Protein AF-A0A8T4KQ08-F1 (afdb_monomer_lite)

Structure (mmCIF, N/CA/C/O backbone):
data_AF-A0A8T4KQ08-F1
#
_entry.id   AF-A0A8T4KQ08-F1
#
loop_
_atom_site.group_PDB
_atom_site.id
_atom_site.type_symbol
_atom_site.label_atom_id
_atom_site.label_alt_id
_atom_site.label_comp_id
_atom_site.label_asym_id
_atom_site.label_entity_id
_atom_site.label_seq_id
_atom_site.pdbx_PDB_ins_code
_atom_site.Cartn_x
_atom_site.Cartn_y
_atom_site.Cartn_z
_atom_site.occupancy
_atom_site.B_iso_or_equiv
_atom_site.auth_seq_id
_atom_site.auth_comp_id
_atom_site.auth_asym_id
_atom_site.auth_atom_id
_atom_site.pdbx_PDB_model_num
ATOM 1 N N . MET A 1 1 ? 35.092 13.343 -4.104 1.00 60.38 1 MET A N 1
ATOM 2 C CA . MET A 1 1 ? 34.785 12.435 -5.237 1.00 60.38 1 MET A CA 1
ATOM 3 C C . MET A 1 1 ? 33.335 12.500 -5.730 1.00 60.38 1 MET A C 1
ATOM 5 O O . MET A 1 1 ? 33.162 12.814 -6.896 1.00 60.38 1 MET A O 1
ATOM 9 N N . LYS A 1 2 ? 32.289 12.295 -4.908 1.00 56.69 2 LYS A N 1
ATOM 10 C CA . LYS A 1 2 ? 30.879 12.295 -5.388 1.00 56.69 2 LYS A CA 1
ATOM 11 C C . LYS A 1 2 ? 30.448 13.566 -6.149 1.00 56.69 2 LYS A C 1
ATOM 13 O O . LYS A 1 2 ? 29.805 13.464 -7.183 1.00 56.69 2 LYS A O 1
ATOM 18 N N . LYS A 1 3 ? 30.861 14.753 -5.685 1.00 67.12 3 LYS A N 1
ATOM 19 C CA . LYS A 1 3 ? 30.545 16.040 -6.340 1.00 67.12 3 LYS A CA 1
ATOM 20 C C . LYS A 1 3 ? 31.225 16.218 -7.708 1.00 67.12 3 LYS A C 1
ATOM 22 O O . LYS A 1 3 ? 30.663 16.860 -8.581 1.00 67.12 3 LYS A O 1
ATOM 27 N N . PHE A 1 4 ? 32.395 15.607 -7.904 1.00 72.31 4 PHE A N 1
ATOM 28 C CA . PHE A 1 4 ? 33.133 15.654 -9.170 1.00 72.31 4 PHE A CA 1
ATOM 29 C C . PHE A 1 4 ? 32.479 14.762 -10.232 1.00 72.31 4 PHE A C 1
ATOM 31 O O . PHE A 1 4 ? 32.280 15.197 -11.356 1.00 72.31 4 PHE A O 1
ATOM 38 N N . LEU A 1 5 ? 32.044 13.556 -9.849 1.00 71.56 5 LEU A N 1
ATOM 39 C CA . LEU A 1 5 ? 31.293 12.649 -10.727 1.00 71.56 5 LEU A CA 1
ATOM 40 C C . LEU A 1 5 ? 29.956 13.254 -11.181 1.00 71.56 5 LEU A C 1
ATOM 42 O O . LEU A 1 5 ? 29.586 13.129 -12.343 1.00 71.56 5 LEU A O 1
ATOM 46 N N . LEU A 1 6 ? 29.266 13.958 -10.280 1.00 79.69 6 LEU A N 1
ATOM 47 C CA . LEU A 1 6 ? 28.004 14.636 -10.582 1.00 79.69 6 LEU A CA 1
ATOM 48 C C . LEU A 1 6 ? 28.222 15.812 -11.549 1.00 79.69 6 LEU A C 1
ATOM 50 O O . LEU A 1 6 ? 27.495 15.950 -12.526 1.00 79.69 6 LEU A O 1
ATOM 54 N N . PHE A 1 7 ? 29.280 16.599 -11.335 1.00 87.19 7 PHE A N 1
ATOM 55 C CA . PHE A 1 7 ? 29.657 17.691 -12.232 1.00 87.19 7 PHE A CA 1
ATOM 56 C C . PHE A 1 7 ? 30.052 17.189 -13.629 1.00 87.19 7 PHE A C 1
ATOM 58 O O . PHE A 1 7 ? 29.537 17.690 -14.623 1.00 87.19 7 PHE A O 1
ATOM 65 N N . VAL A 1 8 ? 30.890 16.150 -13.714 1.00 82.44 8 VAL A N 1
ATOM 66 C CA . VAL A 1 8 ? 31.280 15.536 -14.994 1.00 82.44 8 VAL A CA 1
ATOM 67 C C . VAL A 1 8 ? 30.066 14.951 -15.718 1.00 82.44 8 VAL A C 1
ATOM 69 O O . VAL A 1 8 ? 29.948 15.110 -16.927 1.00 82.44 8 VAL A O 1
ATOM 72 N N . SER A 1 9 ? 29.127 14.337 -14.994 1.00 74.38 9 SER A N 1
ATOM 73 C CA . SER A 1 9 ? 27.911 13.776 -15.589 1.00 74.38 9 SER A CA 1
ATOM 74 C C . SER A 1 9 ? 26.952 14.862 -16.101 1.00 74.38 9 SER A C 1
ATOM 76 O O . SER A 1 9 ? 26.392 14.703 -17.181 1.00 74.38 9 SER A O 1
ATOM 78 N N . ILE A 1 10 ? 26.825 15.996 -15.399 1.00 83.25 10 ILE A N 1
ATOM 79 C CA . ILE A 1 10 ? 26.033 17.150 -15.861 1.00 83.25 10 ILE A CA 1
ATOM 80 C C . ILE A 1 10 ? 26.669 17.795 -17.096 1.00 83.25 10 ILE A C 1
ATOM 82 O O . ILE A 1 10 ? 25.973 18.043 -18.077 1.00 83.25 10 ILE A O 1
ATOM 86 N N . VAL A 1 11 ? 27.983 18.034 -17.076 1.00 79.00 11 VAL A N 1
ATOM 87 C CA . VAL A 1 11 ? 28.700 18.612 -18.224 1.00 79.00 11 VAL A CA 1
ATOM 88 C C . VAL A 1 11 ? 28.619 17.677 -19.430 1.00 79.00 11 VAL A C 1
ATOM 90 O O . VAL A 1 11 ? 28.367 18.138 -20.536 1.00 79.00 11 VAL A O 1
ATOM 93 N N . PHE A 1 12 ? 28.739 16.364 -19.225 1.00 77.44 12 PHE A N 1
ATOM 94 C CA . PHE A 1 12 ? 28.554 15.379 -20.288 1.00 77.44 12 PHE A CA 1
ATOM 95 C C . PHE A 1 12 ? 27.133 15.425 -20.866 1.00 77.44 12 PHE A C 1
ATOM 97 O O . PHE A 1 12 ? 26.984 15.497 -22.078 1.00 77.44 12 PHE A O 1
ATOM 104 N N . LEU A 1 13 ? 26.090 15.472 -20.030 1.00 71.19 13 LEU A N 1
ATOM 105 C CA . LEU A 1 13 ? 24.699 15.558 -20.495 1.00 71.19 13 LEU A CA 1
ATOM 106 C C . LEU A 1 13 ? 24.410 16.845 -21.283 1.00 71.19 13 LEU A C 1
ATOM 108 O O . LEU A 1 13 ? 23.696 16.804 -22.284 1.00 71.19 13 LEU A O 1
ATOM 112 N N . ILE A 1 14 ? 24.978 17.979 -20.863 1.00 71.75 14 ILE A N 1
ATOM 113 C CA . ILE A 1 14 ? 24.801 19.264 -21.554 1.00 71.75 14 ILE A CA 1
ATOM 114 C C . ILE A 1 14 ? 25.550 19.267 -22.893 1.00 71.75 14 ILE A C 1
ATOM 116 O O . ILE A 1 14 ? 24.969 19.651 -23.906 1.00 71.75 14 ILE A O 1
ATOM 120 N N . SER A 1 15 ? 26.795 18.785 -22.925 1.00 60.22 15 SER A N 1
ATOM 121 C CA . SER A 1 15 ? 27.604 18.719 -24.151 1.00 60.22 15 SER A CA 1
ATOM 122 C C . SER A 1 15 ? 27.048 17.723 -25.166 1.00 60.22 15 SER A C 1
ATOM 124 O O . SER A 1 15 ? 27.062 17.981 -26.365 1.00 60.22 15 SER A O 1
ATOM 126 N N . VAL A 1 16 ? 26.515 16.593 -24.699 1.00 59.91 16 VAL A N 1
ATOM 127 C CA . VAL A 1 16 ? 25.848 15.606 -25.553 1.00 59.91 16 VAL A CA 1
ATOM 128 C C . VAL A 1 16 ? 24.606 16.228 -26.205 1.00 59.91 16 VAL A C 1
ATOM 130 O O . VAL A 1 16 ? 24.443 16.134 -27.418 1.00 59.91 16 VAL A O 1
ATOM 133 N N . ASN A 1 17 ? 23.790 16.968 -25.446 1.00 54.00 17 ASN A N 1
ATOM 134 C CA . ASN A 1 17 ? 22.624 17.663 -25.998 1.00 54.00 17 ASN A CA 1
ATOM 135 C C . ASN A 1 17 ? 22.993 18.808 -26.954 1.00 54.00 17 ASN A C 1
ATOM 137 O O . ASN A 1 17 ? 22.303 18.992 -27.954 1.00 54.00 17 ASN A O 1
ATOM 141 N N . SER A 1 18 ? 24.067 19.564 -26.696 1.00 52.12 18 SER A N 1
ATOM 142 C CA . SER A 1 18 ? 24.475 20.656 -27.591 1.00 52.12 18 SER A CA 1
ATOM 143 C C . SER A 1 18 ? 25.054 20.141 -28.909 1.00 52.12 18 SER A C 1
ATOM 145 O O . SER A 1 18 ? 24.788 20.723 -29.954 1.00 52.12 18 SER A O 1
ATOM 147 N N . VAL A 1 19 ? 25.794 19.026 -28.881 1.00 49.59 19 VAL A N 1
ATOM 148 C CA . VAL A 1 19 ? 26.308 18.369 -30.094 1.00 49.59 19 VAL A CA 1
ATOM 149 C C . VAL A 1 19 ? 25.170 17.743 -30.906 1.00 49.59 19 VAL A C 1
ATOM 151 O O . VAL A 1 19 ? 25.169 17.855 -32.131 1.00 49.59 19 VAL A O 1
ATOM 154 N N . PHE A 1 20 ? 24.160 17.160 -30.252 1.00 51.47 20 PHE A N 1
ATOM 155 C CA . PHE A 1 20 ? 22.981 16.630 -30.946 1.00 51.47 20 PHE A CA 1
ATOM 156 C C . PHE A 1 20 ? 22.057 17.716 -31.514 1.00 51.47 20 PHE A C 1
ATOM 158 O O . PHE A 1 20 ? 21.417 17.486 -32.536 1.00 51.47 20 PHE A O 1
ATOM 165 N N . ALA A 1 21 ? 22.005 18.903 -30.905 1.00 53.22 21 ALA A N 1
ATOM 166 C CA . ALA A 1 21 ? 21.153 19.998 -31.371 1.00 53.22 21 ALA A CA 1
ATOM 167 C C . ALA A 1 21 ? 21.696 20.730 -32.611 1.00 53.22 21 ALA A C 1
ATOM 169 O O . ALA A 1 21 ? 20.929 21.402 -33.296 1.00 53.22 21 ALA A O 1
ATOM 170 N N . GLN A 1 22 ? 23.000 20.636 -32.895 1.00 51.72 22 GLN A N 1
ATOM 171 C CA . GLN A 1 22 ? 23.656 21.540 -33.844 1.00 51.72 22 GLN A CA 1
ATOM 172 C C . GLN A 1 22 ? 23.971 20.922 -35.216 1.00 51.72 22 GLN A C 1
ATOM 174 O O . GLN A 1 22 ? 24.345 21.668 -36.114 1.00 51.72 22 GLN A O 1
ATOM 179 N N . ASN A 1 23 ? 23.832 19.601 -35.408 1.00 48.06 23 ASN A N 1
ATOM 180 C CA . ASN A 1 23 ? 24.277 18.963 -36.661 1.00 48.06 23 ASN A CA 1
ATOM 181 C C . ASN A 1 23 ? 23.533 17.690 -37.101 1.00 48.06 23 ASN A C 1
ATOM 183 O O . ASN A 1 23 ? 23.988 17.007 -38.019 1.00 48.06 23 ASN A O 1
ATOM 187 N N . TRP A 1 24 ? 22.413 17.329 -36.475 1.00 51.16 24 TRP A N 1
ATOM 188 C CA . TRP A 1 24 ? 21.681 16.128 -36.875 1.00 51.16 24 TRP A CA 1
ATOM 189 C C . TRP A 1 24 ? 20.515 16.449 -37.794 1.00 51.16 24 TRP A C 1
ATOM 191 O O . TRP A 1 24 ? 19.391 16.699 -37.367 1.00 51.16 24 TRP A O 1
ATOM 201 N N . ASP A 1 25 ? 20.813 16.374 -39.088 1.00 60.91 25 ASP A N 1
ATOM 202 C CA . ASP A 1 25 ? 19.823 15.998 -40.082 1.00 60.91 25 ASP A CA 1
ATOM 203 C C . ASP A 1 25 ? 19.149 14.701 -39.590 1.00 60.91 25 ASP A C 1
ATOM 205 O O . ASP A 1 25 ? 19.796 13.667 -39.395 1.00 60.91 25 ASP A O 1
ATOM 209 N N . ILE A 1 26 ? 17.857 14.783 -39.268 1.00 63.59 26 ILE A N 1
ATOM 210 C CA . ILE A 1 26 ? 17.074 13.692 -38.660 1.00 63.59 26 ILE A CA 1
ATOM 211 C C . ILE A 1 26 ? 17.127 12.435 -39.552 1.00 63.59 26 ILE A C 1
ATOM 213 O O . ILE A 1 26 ? 17.010 11.306 -39.065 1.00 63.59 26 ILE A O 1
ATOM 217 N N . SER A 1 27 ? 17.393 12.618 -40.848 1.00 66.38 27 SER A N 1
ATOM 218 C CA . SER A 1 27 ? 17.641 11.553 -41.817 1.00 66.38 27 SER A CA 1
ATOM 219 C C . SER A 1 27 ? 18.841 10.665 -41.444 1.00 66.38 27 SER A C 1
ATOM 221 O O . SER A 1 27 ? 18.697 9.447 -41.415 1.00 66.38 27 SER A O 1
ATOM 223 N N . THR A 1 28 ? 19.976 11.226 -41.020 1.00 72.94 28 THR A N 1
ATOM 224 C CA . THR A 1 28 ? 21.180 10.451 -40.655 1.00 72.94 28 THR A CA 1
ATOM 225 C C . THR A 1 28 ? 20.976 9.640 -39.374 1.00 72.94 28 THR A C 1
ATOM 227 O O . THR A 1 28 ? 21.451 8.512 -39.249 1.00 72.94 28 THR A O 1
ATOM 230 N N . VAL A 1 29 ? 20.236 10.187 -38.404 1.00 69.38 29 VAL A N 1
ATOM 231 C CA . VAL A 1 29 ? 19.930 9.494 -37.136 1.00 69.38 29 VAL A CA 1
ATOM 232 C C . VAL A 1 29 ? 18.972 8.340 -37.368 1.00 69.38 29 VAL A C 1
ATOM 234 O O . VAL A 1 29 ? 19.162 7.251 -36.824 1.00 69.38 29 VAL A O 1
ATOM 237 N N . THR A 1 30 ? 17.946 8.573 -38.186 1.00 73.19 30 THR A N 1
ATOM 238 C CA . THR A 1 30 ? 17.000 7.521 -38.553 1.00 73.19 30 THR A CA 1
ATOM 239 C C . THR A 1 30 ? 17.686 6.430 -39.370 1.00 73.19 30 THR A C 1
ATOM 241 O O . THR A 1 30 ? 17.450 5.261 -39.085 1.00 73.19 30 THR A O 1
ATOM 244 N N . GLU A 1 31 ? 18.611 6.780 -40.267 1.00 77.69 31 GLU A N 1
ATOM 245 C CA . GLU A 1 31 ? 19.395 5.826 -41.055 1.00 77.69 31 GLU A CA 1
ATOM 246 C C . GLU A 1 31 ? 20.351 4.982 -40.198 1.00 77.69 31 GLU A C 1
ATOM 248 O O . GLU A 1 31 ? 20.409 3.762 -40.350 1.00 77.69 31 GLU A O 1
ATOM 253 N N . VAL A 1 32 ? 21.057 5.581 -39.234 1.00 76.25 32 VAL A N 1
ATOM 254 C CA . VAL A 1 32 ? 21.904 4.826 -38.293 1.00 76.25 32 VAL A CA 1
ATOM 255 C C . VAL A 1 32 ? 21.048 3.923 -37.399 1.00 76.25 32 VAL A C 1
ATOM 257 O O . VAL A 1 32 ? 21.381 2.754 -37.200 1.00 76.25 32 VAL A O 1
ATOM 260 N N . ALA A 1 33 ? 19.915 4.417 -36.895 1.00 74.50 33 ALA A N 1
ATOM 261 C CA . ALA A 1 33 ? 18.999 3.621 -36.080 1.00 74.50 33 ALA A CA 1
ATOM 262 C C . ALA A 1 33 ? 18.422 2.421 -36.852 1.00 74.50 33 ALA A C 1
ATOM 264 O O . ALA A 1 33 ? 18.313 1.321 -36.303 1.00 74.50 33 ALA A O 1
ATOM 265 N N . THR A 1 34 ? 18.099 2.596 -38.133 1.00 77.88 34 THR A N 1
ATOM 266 C CA . THR A 1 34 ? 17.546 1.518 -38.959 1.00 77.88 34 THR A CA 1
ATOM 267 C C . THR A 1 34 ? 18.615 0.554 -39.450 1.00 77.88 34 THR A C 1
ATOM 269 O O . THR A 1 34 ? 18.407 -0.655 -39.384 1.00 77.88 34 THR A O 1
ATOM 272 N N . ASN A 1 35 ? 19.765 1.055 -39.904 1.00 78.75 35 ASN A N 1
ATOM 273 C CA . ASN A 1 35 ? 20.777 0.238 -40.578 1.00 78.75 35 ASN A CA 1
ATOM 274 C C . ASN A 1 35 ? 21.753 -0.421 -39.599 1.00 78.75 35 ASN A C 1
ATOM 276 O O . ASN A 1 35 ? 22.139 -1.567 -39.811 1.00 78.75 35 ASN A O 1
ATOM 280 N N . VAL A 1 36 ? 22.134 0.269 -38.519 1.00 76.88 36 VAL A N 1
ATOM 281 C CA . VAL A 1 36 ? 23.093 -0.258 -37.530 1.00 76.88 36 VAL A CA 1
ATOM 282 C C . VAL A 1 36 ? 22.374 -1.027 -36.428 1.00 76.88 36 VAL A C 1
ATOM 284 O O . VAL A 1 36 ? 22.790 -2.123 -36.063 1.00 76.88 36 VAL A O 1
ATOM 287 N N . PHE A 1 37 ? 21.274 -0.475 -35.911 1.00 72.69 37 PHE A N 1
ATOM 288 C CA . PHE A 1 37 ? 20.534 -1.087 -34.803 1.00 72.69 37 PHE A CA 1
ATOM 289 C C . PHE A 1 37 ? 19.347 -1.943 -35.259 1.00 72.69 37 PHE A C 1
ATOM 291 O O . PHE A 1 37 ? 18.744 -2.637 -34.443 1.00 72.69 37 PHE A O 1
ATOM 298 N N . GLY A 1 38 ? 19.005 -1.932 -36.551 1.00 77.69 38 GLY A N 1
ATOM 299 C CA . GLY A 1 38 ? 17.913 -2.743 -37.089 1.00 77.69 38 GLY A CA 1
ATOM 300 C C . GLY A 1 38 ? 16.521 -2.300 -36.631 1.00 77.69 38 GLY A C 1
ATOM 301 O O . GLY A 1 38 ? 15.582 -3.095 -36.736 1.00 77.69 38 GLY A O 1
ATOM 302 N N . ILE A 1 39 ? 16.382 -1.078 -36.102 1.00 79.19 39 ILE A N 1
ATOM 303 C CA . ILE A 1 39 ? 15.129 -0.562 -35.543 1.00 79.19 39 ILE A CA 1
ATOM 304 C C . ILE A 1 39 ? 14.206 -0.144 -36.699 1.00 79.19 39 ILE A C 1
ATOM 306 O O . ILE A 1 39 ? 14.611 0.670 -37.525 1.00 79.19 39 ILE A O 1
ATOM 310 N N . PRO A 1 40 ? 12.966 -0.656 -36.787 1.00 81.56 40 PRO A N 1
ATOM 311 C CA . PRO A 1 40 ? 12.015 -0.231 -37.812 1.00 81.56 40 PRO A CA 1
ATOM 312 C C . PRO A 1 40 ? 11.729 1.276 -37.730 1.00 81.56 40 PRO A C 1
ATOM 314 O O . PRO A 1 40 ? 11.527 1.804 -36.635 1.00 81.56 40 PRO A O 1
ATOM 317 N N . GLN A 1 41 ? 11.630 1.969 -38.873 1.00 81.94 41 GLN A N 1
ATOM 318 C CA . GLN A 1 41 ? 11.321 3.413 -38.900 1.00 81.94 41 GLN A CA 1
ATOM 319 C C . GLN A 1 41 ? 10.018 3.750 -38.163 1.00 81.94 41 GLN A C 1
ATOM 321 O O . GLN A 1 41 ? 9.917 4.768 -37.482 1.00 81.94 41 GLN A O 1
ATOM 326 N N . GLU A 1 42 ? 9.038 2.852 -38.229 1.00 82.81 42 GLU A N 1
ATOM 327 C CA . GLU A 1 42 ? 7.759 2.969 -37.529 1.00 82.81 42 GLU A CA 1
ATOM 328 C C . GLU A 1 42 ? 7.877 3.021 -35.998 1.00 82.81 42 GLU A C 1
ATOM 330 O O . GLU A 1 42 ? 6.904 3.403 -35.346 1.00 82.81 42 GLU A O 1
ATOM 335 N N . TRP A 1 43 ? 9.018 2.634 -35.412 1.00 80.81 43 TRP A N 1
ATOM 336 C CA . TRP A 1 43 ? 9.276 2.679 -33.967 1.00 80.81 43 TRP A CA 1
ATOM 337 C C . TRP A 1 43 ? 10.029 3.940 -33.535 1.00 80.81 43 TRP A C 1
ATOM 339 O O . TRP A 1 43 ? 10.144 4.185 -32.338 1.00 80.81 43 TRP A O 1
ATOM 349 N N . LEU A 1 44 ? 10.500 4.760 -34.479 1.00 81.12 44 LEU A N 1
ATOM 350 C CA . LEU A 1 44 ? 11.263 5.980 -34.190 1.00 81.12 44 LEU A CA 1
ATOM 351 C C . LEU A 1 44 ? 10.389 7.143 -33.694 1.00 81.12 44 LEU A C 1
ATOM 353 O O . LEU A 1 44 ? 10.907 8.186 -33.303 1.00 81.12 44 LEU A O 1
ATOM 357 N N . THR A 1 45 ? 9.064 6.978 -33.649 1.00 85.75 45 THR A N 1
ATOM 358 C CA . THR A 1 45 ? 8.186 7.910 -32.931 1.00 85.75 45 THR A CA 1
ATOM 359 C C . THR A 1 45 ? 8.552 7.917 -31.446 1.00 85.75 45 THR A C 1
ATOM 361 O O . THR A 1 45 ? 8.640 6.849 -30.844 1.00 85.75 45 THR A O 1
ATOM 364 N N . ALA A 1 46 ? 8.688 9.097 -30.830 1.00 78.88 46 ALA A N 1
ATOM 365 C CA . ALA A 1 46 ? 9.136 9.247 -29.437 1.00 78.88 46 ALA A CA 1
ATOM 366 C C . ALA A 1 46 ? 8.426 8.299 -28.450 1.00 78.88 46 ALA A C 1
ATOM 368 O O . ALA A 1 46 ? 9.072 7.652 -27.630 1.00 78.88 46 ALA A O 1
ATOM 369 N N . GLN A 1 47 ? 7.104 8.148 -28.579 1.00 79.50 47 GLN A N 1
ATOM 370 C CA . GLN A 1 47 ? 6.325 7.2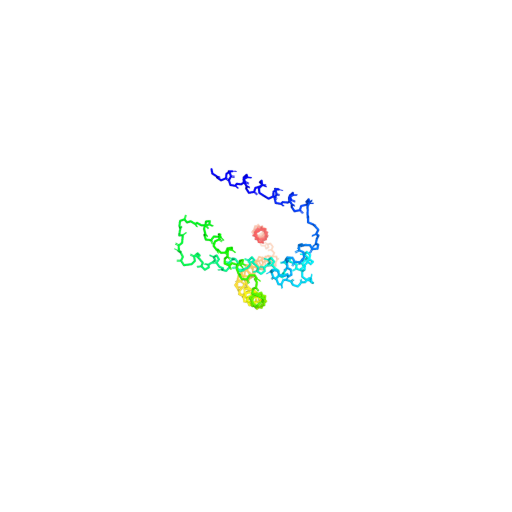29 -27.751 1.00 79.50 47 GLN A CA 1
ATOM 371 C C . GLN A 1 47 ? 6.744 5.766 -27.960 1.00 79.50 47 GLN A C 1
ATOM 373 O O . GLN A 1 47 ? 7.052 5.063 -27.001 1.00 79.50 47 GLN A O 1
ATOM 378 N N . LYS A 1 48 ? 6.799 5.301 -29.210 1.00 80.19 48 LYS A N 1
ATOM 379 C CA . LYS A 1 48 ? 7.156 3.913 -29.533 1.00 80.19 48 LYS A CA 1
ATOM 380 C C . LYS A 1 48 ? 8.608 3.599 -29.194 1.00 80.19 48 LYS A C 1
ATOM 382 O O . LYS A 1 48 ? 8.880 2.494 -28.747 1.00 80.19 48 LYS A O 1
ATOM 387 N N . LEU A 1 49 ? 9.515 4.560 -29.326 1.00 80.75 49 LEU A N 1
ATOM 388 C CA . LEU A 1 49 ? 10.918 4.393 -28.958 1.00 80.75 49 LEU A CA 1
ATOM 389 C C . LEU A 1 49 ? 11.063 4.119 -27.456 1.00 80.75 49 LEU A C 1
ATOM 391 O O . LEU A 1 49 ? 11.801 3.218 -27.054 1.00 80.75 49 LEU A O 1
ATOM 395 N N . ILE A 1 50 ? 10.302 4.833 -26.620 1.0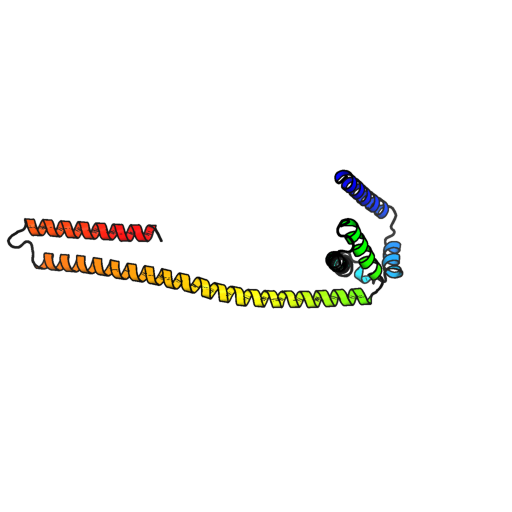0 80.56 50 ILE A N 1
ATOM 396 C CA . ILE A 1 50 ? 10.284 4.586 -25.175 1.00 80.56 50 ILE A CA 1
ATOM 397 C C . ILE A 1 50 ? 9.783 3.165 -24.882 1.00 80.56 50 ILE A C 1
ATOM 399 O O . ILE A 1 50 ? 10.464 2.410 -24.188 1.00 80.56 50 ILE A O 1
ATOM 403 N N . PHE A 1 51 ? 8.631 2.777 -25.436 1.00 79.75 51 PHE A N 1
ATOM 404 C CA . PHE A 1 51 ? 8.002 1.491 -25.115 1.00 79.75 51 PHE A CA 1
ATOM 405 C C . PHE A 1 51 ? 8.688 0.272 -25.747 1.00 79.75 51 PHE A C 1
ATOM 407 O O . PHE A 1 51 ? 8.759 -0.772 -25.104 1.00 79.75 51 PHE A O 1
ATOM 414 N N . ASN A 1 52 ? 9.218 0.393 -26.966 1.00 79.19 52 ASN A N 1
ATOM 415 C CA . ASN A 1 52 ? 9.774 -0.732 -27.726 1.00 79.19 52 ASN A CA 1
ATOM 416 C C . ASN A 1 52 ? 11.296 -0.863 -27.601 1.00 79.19 52 ASN A C 1
ATOM 418 O O . ASN A 1 52 ? 11.827 -1.928 -27.901 1.00 79.19 52 ASN A O 1
ATOM 422 N N . VAL A 1 53 ? 12.006 0.194 -27.184 1.00 80.12 53 VAL A N 1
ATOM 423 C CA . VAL A 1 53 ? 13.477 0.187 -27.109 1.00 80.12 53 VAL A CA 1
ATOM 424 C C . VAL A 1 53 ? 13.959 0.484 -25.694 1.00 80.12 53 VAL A C 1
ATOM 426 O O . VAL A 1 53 ? 14.641 -0.349 -25.101 1.00 80.12 53 VAL A O 1
ATOM 429 N N . ILE A 1 54 ? 13.574 1.624 -25.111 1.00 86.25 54 ILE A N 1
ATOM 430 C CA . ILE A 1 54 ? 14.108 2.050 -23.805 1.00 86.25 54 ILE A CA 1
ATOM 431 C C . ILE A 1 54 ? 13.635 1.130 -22.676 1.00 86.25 54 ILE A C 1
ATOM 433 O O . ILE A 1 54 ? 14.453 0.689 -21.870 1.00 86.25 54 ILE A O 1
ATOM 437 N N . ILE A 1 55 ? 12.337 0.820 -22.604 1.00 85.38 55 ILE A N 1
ATOM 438 C CA . ILE A 1 55 ? 11.795 -0.037 -21.539 1.00 85.38 55 ILE A CA 1
ATOM 439 C C . ILE A 1 55 ? 12.394 -1.455 -21.598 1.00 85.38 55 ILE A C 1
ATOM 441 O O . ILE A 1 55 ? 12.916 -1.900 -20.571 1.00 85.38 55 ILE A O 1
ATOM 445 N N . PRO A 1 56 ? 12.409 -2.158 -22.751 1.00 82.06 56 PRO A N 1
ATOM 446 C CA . PRO A 1 56 ? 13.048 -3.469 -22.853 1.00 82.06 56 PRO A CA 1
ATOM 447 C C . PRO A 1 56 ? 14.543 -3.427 -22.528 1.00 82.06 56 PRO A C 1
ATOM 449 O O . PRO A 1 56 ? 15.039 -4.310 -21.830 1.00 82.06 56 PRO A O 1
ATOM 452 N N . PHE A 1 57 ? 15.252 -2.380 -22.963 1.00 87.25 57 PHE A N 1
ATOM 453 C CA . PHE A 1 57 ? 16.667 -2.189 -22.651 1.00 87.25 57 PHE A CA 1
ATOM 454 C C . PHE A 1 57 ? 16.918 -2.048 -21.143 1.00 87.25 57 PHE A C 1
ATOM 456 O O . PHE A 1 57 ? 17.790 -2.719 -20.591 1.00 87.25 57 PHE A O 1
ATOM 463 N N . LEU A 1 58 ? 16.133 -1.215 -20.452 1.00 91.00 58 LEU A N 1
ATOM 464 C CA . LEU A 1 58 ? 16.247 -1.036 -19.002 1.00 91.00 58 LEU A CA 1
ATOM 465 C C . LEU A 1 58 ? 15.893 -2.313 -18.238 1.00 91.00 58 LEU A C 1
ATOM 467 O O . LEU A 1 58 ? 16.575 -2.648 -17.270 1.00 91.00 58 LEU A O 1
ATOM 471 N N . ALA A 1 59 ? 14.863 -3.038 -18.678 1.00 85.94 59 ALA A N 1
ATOM 472 C CA . ALA A 1 59 ? 14.492 -4.320 -18.090 1.00 85.94 59 ALA A CA 1
ATOM 473 C C . ALA A 1 59 ? 15.636 -5.337 -18.209 1.00 85.94 59 ALA A C 1
ATOM 475 O O . ALA A 1 59 ? 15.996 -5.988 -17.229 1.00 85.94 59 ALA A O 1
ATOM 476 N N . LEU A 1 60 ? 16.267 -5.419 -19.379 1.00 86.12 60 LEU A N 1
ATOM 477 C CA . LEU A 1 60 ? 17.413 -6.289 -19.621 1.00 86.12 60 LEU A CA 1
ATOM 478 C C . LEU A 1 60 ? 18.610 -5.901 -18.755 1.00 86.12 60 LEU A C 1
ATOM 480 O O . LEU A 1 60 ? 19.175 -6.742 -18.059 1.00 86.12 60 LEU A O 1
ATOM 484 N N . MET A 1 61 ? 18.959 -4.615 -18.741 1.00 92.25 61 MET A N 1
ATOM 485 C CA . MET A 1 61 ? 20.022 -4.098 -17.888 1.00 92.25 61 MET A CA 1
ATOM 486 C C . MET A 1 61 ? 19.765 -4.456 -16.419 1.00 92.25 61 MET A C 1
ATOM 488 O O . MET A 1 61 ? 20.688 -4.879 -15.726 1.00 92.25 61 MET A O 1
ATOM 492 N N . ALA A 1 62 ? 18.519 -4.351 -15.944 1.00 91.75 62 ALA A N 1
ATOM 493 C CA . ALA A 1 62 ? 18.144 -4.736 -14.588 1.00 91.75 62 ALA A CA 1
ATOM 494 C C . ALA A 1 62 ? 18.307 -6.246 -14.334 1.00 91.75 62 ALA A C 1
ATOM 496 O O . ALA A 1 62 ? 18.824 -6.626 -13.283 1.00 91.75 62 ALA A O 1
ATOM 497 N N . VAL A 1 63 ? 17.933 -7.102 -15.293 1.00 87.88 63 VAL A N 1
ATOM 498 C CA . VAL A 1 63 ? 18.128 -8.561 -15.209 1.00 87.88 63 VAL A CA 1
ATOM 499 C C . VAL A 1 63 ? 19.617 -8.917 -15.174 1.00 87.88 63 VAL A C 1
ATOM 501 O O . VAL A 1 63 ? 20.050 -9.628 -14.266 1.00 87.88 63 VAL A O 1
ATOM 504 N N . CYS A 1 64 ? 20.423 -8.380 -16.095 1.00 91.19 64 CYS A N 1
ATOM 505 C CA . CYS A 1 64 ? 21.875 -8.573 -16.104 1.00 91.19 64 CYS A CA 1
ATOM 506 C C . CYS A 1 64 ? 22.513 -8.084 -14.802 1.00 91.19 64 CYS A C 1
ATOM 508 O O . CYS A 1 64 ? 23.349 -8.777 -14.225 1.00 91.19 64 CYS A O 1
ATOM 510 N N . LEU A 1 65 ? 22.087 -6.923 -14.299 1.00 93.62 65 LEU A N 1
ATOM 511 C CA . LEU A 1 65 ? 22.571 -6.379 -13.036 1.00 93.62 65 LEU A CA 1
ATOM 512 C C . LEU A 1 65 ? 22.203 -7.282 -11.852 1.00 93.62 65 LEU A C 1
ATOM 514 O O . LEU A 1 65 ? 23.040 -7.520 -10.984 1.00 93.62 65 LEU A O 1
ATOM 518 N N . GLY A 1 66 ? 20.975 -7.803 -11.812 1.00 91.44 66 GLY A N 1
ATOM 519 C CA . GLY A 1 66 ? 20.538 -8.760 -10.795 1.00 91.44 66 GLY A CA 1
ATOM 520 C C . GLY A 1 66 ? 21.375 -10.040 -10.814 1.00 91.44 66 GLY A C 1
ATOM 521 O O . GLY A 1 66 ? 21.834 -10.493 -9.767 1.00 91.44 66 GLY A O 1
ATOM 522 N N . MET A 1 67 ? 21.650 -10.572 -12.006 1.00 91.19 67 MET A N 1
ATOM 523 C CA . MET A 1 67 ? 22.487 -11.757 -12.187 1.00 91.19 67 MET A CA 1
ATOM 524 C C . MET A 1 67 ? 23.936 -11.515 -11.741 1.00 91.19 67 MET A C 1
ATOM 526 O O . MET A 1 67 ? 24.483 -12.314 -10.981 1.00 91.19 67 MET A O 1
ATOM 530 N N . LEU A 1 68 ? 24.546 -10.393 -12.142 1.00 92.81 68 LEU A N 1
ATOM 531 C CA . LEU A 1 68 ? 25.905 -10.024 -11.724 1.00 92.81 68 LEU A CA 1
ATOM 532 C C . LEU A 1 68 ? 26.008 -9.854 -10.202 1.00 92.81 68 LEU A C 1
ATOM 534 O O . LEU A 1 68 ? 26.959 -10.353 -9.595 1.00 92.81 68 LEU A O 1
ATOM 538 N N . LYS A 1 69 ? 25.000 -9.231 -9.575 1.00 91.69 69 LYS A N 1
ATOM 539 C CA . LYS A 1 69 ? 24.915 -9.095 -8.113 1.00 91.69 69 LYS A CA 1
ATOM 540 C C . LYS A 1 69 ? 24.815 -10.443 -7.408 1.00 91.69 69 LYS A C 1
ATOM 542 O O . LYS A 1 69 ? 25.448 -10.634 -6.371 1.00 91.69 69 LYS A O 1
ATOM 547 N N . GLN A 1 70 ? 24.044 -11.377 -7.962 1.00 92.31 70 GLN A N 1
ATOM 548 C CA . GLN A 1 70 ? 23.876 -12.707 -7.381 1.00 92.31 70 GLN A CA 1
ATOM 549 C C . GLN A 1 70 ? 25.158 -13.542 -7.482 1.00 92.31 70 GLN A C 1
ATOM 551 O O . GLN A 1 70 ? 25.506 -14.244 -6.534 1.00 92.31 70 GLN A O 1
ATOM 556 N N . LEU A 1 71 ? 25.892 -13.421 -8.592 1.00 91.69 71 LEU A N 1
ATOM 557 C CA . LEU A 1 71 ? 27.178 -14.096 -8.789 1.00 91.69 71 LEU A CA 1
ATOM 558 C C . LEU A 1 71 ? 28.309 -13.497 -7.938 1.00 91.69 71 LEU A C 1
ATOM 560 O O . LEU A 1 71 ? 29.355 -14.127 -7.799 1.00 91.69 71 LEU A O 1
ATOM 564 N N . ARG A 1 72 ? 28.113 -12.300 -7.362 1.00 88.31 72 ARG A N 1
ATOM 565 C CA . ARG A 1 72 ? 29.085 -11.599 -6.501 1.00 88.31 72 ARG A CA 1
ATOM 566 C C . ARG A 1 72 ? 30.499 -11.556 -7.096 1.00 88.31 72 ARG A C 1
ATOM 568 O O . ARG A 1 72 ? 31.481 -11.681 -6.370 1.00 88.31 72 ARG A O 1
ATOM 575 N N . ILE A 1 73 ? 30.609 -11.362 -8.411 1.00 84.94 73 ILE A N 1
ATOM 576 C CA . ILE A 1 73 ? 31.905 -11.339 -9.111 1.00 84.94 73 ILE A CA 1
ATOM 577 C C . ILE A 1 73 ? 32.711 -10.089 -8.711 1.00 84.94 73 ILE A C 1
ATOM 579 O O . ILE A 1 73 ? 33.933 -10.150 -8.596 1.00 84.94 73 ILE A O 1
ATOM 583 N N . PHE A 1 74 ? 32.036 -8.968 -8.420 1.00 88.12 74 PHE A N 1
ATOM 584 C CA . PHE A 1 74 ? 32.676 -7.690 -8.086 1.00 88.12 74 PHE A CA 1
ATOM 585 C C . PHE A 1 74 ? 32.140 -7.066 -6.784 1.00 88.12 74 PHE A C 1
ATOM 587 O O . PHE A 1 74 ? 31.680 -5.923 -6.779 1.00 88.12 74 PHE A O 1
ATOM 594 N N . PRO A 1 75 ? 32.295 -7.733 -5.623 1.00 80.38 75 PRO A N 1
ATOM 595 C CA . PRO A 1 75 ? 31.639 -7.332 -4.374 1.00 80.38 75 PRO A CA 1
ATOM 596 C C . PRO A 1 75 ? 32.056 -5.942 -3.865 1.00 80.38 75 PRO A C 1
ATOM 598 O O . PRO A 1 75 ? 31.351 -5.336 -3.062 1.00 80.38 75 PRO A O 1
ATOM 601 N N . ARG A 1 76 ? 33.208 -5.424 -4.315 1.00 86.00 76 ARG A N 1
ATOM 602 C CA . ARG A 1 76 ? 33.740 -4.107 -3.928 1.00 86.00 76 ARG A CA 1
ATOM 603 C C . ARG A 1 76 ? 33.518 -3.013 -4.980 1.00 86.00 76 ARG A C 1
ATOM 605 O O . ARG A 1 76 ? 33.720 -1.845 -4.664 1.00 86.00 76 ARG A O 1
ATOM 612 N N . ALA A 1 77 ? 33.106 -3.353 -6.204 1.00 89.62 77 ALA A N 1
ATOM 613 C CA . ALA A 1 77 ? 33.066 -2.424 -7.336 1.00 89.62 77 ALA A CA 1
ATOM 614 C C . ALA A 1 77 ? 31.668 -2.349 -7.972 1.00 89.62 77 ALA A C 1
ATOM 616 O O . ALA A 1 77 ? 31.468 -2.707 -9.129 1.00 89.62 77 ALA A O 1
ATOM 617 N N . GLN A 1 78 ? 30.706 -1.809 -7.218 1.00 84.12 78 GLN A N 1
ATOM 618 C CA . GLN A 1 78 ? 29.298 -1.694 -7.634 1.00 84.12 78 GLN A CA 1
ATOM 619 C C . GLN A 1 78 ? 29.102 -0.968 -8.979 1.00 84.12 78 GLN A C 1
ATOM 621 O O . GLN A 1 78 ? 28.198 -1.300 -9.738 1.00 84.12 78 GLN A O 1
ATOM 626 N N . TYR A 1 79 ? 29.955 0.007 -9.308 1.00 90.81 79 TYR A N 1
ATOM 627 C CA . TYR A 1 79 ? 29.870 0.734 -10.581 1.00 90.81 79 TYR A CA 1
ATOM 628 C C . TYR A 1 79 ? 30.281 -0.117 -11.788 1.00 90.81 79 TYR A C 1
ATOM 630 O O . TYR A 1 79 ? 29.752 0.079 -12.879 1.00 90.81 79 TYR A O 1
ATOM 638 N N . VAL A 1 80 ? 31.196 -1.073 -11.594 1.00 91.44 80 VAL A N 1
ATOM 639 C CA . VAL A 1 80 ? 31.644 -1.979 -12.660 1.00 91.44 80 VAL A CA 1
ATOM 640 C C . VAL A 1 80 ? 30.526 -2.953 -13.014 1.00 91.44 80 VAL A C 1
ATOM 642 O O . VAL A 1 80 ? 30.303 -3.205 -14.191 1.00 91.44 80 VAL A O 1
ATOM 645 N N . GLU A 1 81 ? 29.761 -3.424 -12.025 1.00 91.88 81 GLU A N 1
ATOM 646 C CA . GLU A 1 81 ? 28.588 -4.279 -12.261 1.00 91.88 81 GLU A CA 1
ATOM 647 C C . GLU A 1 81 ? 27.533 -3.571 -13.118 1.00 91.88 81 GLU A C 1
ATOM 649 O O . GLU A 1 81 ? 26.998 -4.164 -14.051 1.00 91.88 81 GLU A O 1
ATOM 654 N N . VAL A 1 82 ? 27.265 -2.290 -12.843 1.00 93.00 82 VAL A N 1
ATOM 655 C CA . VAL A 1 82 ? 26.305 -1.487 -13.618 1.00 93.00 82 VAL A CA 1
ATOM 656 C C . VAL A 1 82 ? 26.801 -1.255 -15.042 1.00 93.00 82 VAL A C 1
ATOM 658 O O . VAL A 1 82 ? 26.039 -1.452 -15.986 1.00 93.00 82 VAL A O 1
ATOM 661 N N . LEU A 1 83 ? 28.071 -0.877 -15.214 1.00 93.69 83 LEU A N 1
ATOM 662 C CA . LEU A 1 83 ? 28.653 -0.670 -16.540 1.00 93.69 83 LEU A CA 1
ATOM 663 C C . LEU A 1 83 ? 28.655 -1.967 -17.361 1.00 93.69 83 LEU A C 1
ATOM 665 O O . LEU A 1 83 ? 28.320 -1.952 -18.542 1.00 93.69 83 LEU A O 1
ATOM 669 N N . LEU A 1 84 ? 28.989 -3.095 -16.734 1.00 92.44 84 LEU A N 1
ATOM 670 C CA . LEU A 1 84 ? 29.008 -4.395 -17.396 1.00 92.44 84 LEU A CA 1
ATOM 671 C C . LEU A 1 84 ? 27.594 -4.850 -17.773 1.00 92.44 84 LEU A C 1
ATOM 673 O O . LEU A 1 84 ? 27.387 -5.310 -18.892 1.00 92.44 84 LEU A O 1
ATOM 677 N N . ALA A 1 85 ? 26.612 -4.658 -16.887 1.00 92.88 85 ALA A N 1
ATOM 678 C CA . ALA A 1 85 ? 25.206 -4.915 -17.191 1.00 92.88 85 ALA A CA 1
ATOM 679 C C . ALA A 1 85 ? 24.707 -4.047 -18.354 1.00 92.88 85 ALA A C 1
ATOM 681 O O . ALA A 1 85 ? 23.990 -4.540 -19.220 1.00 92.88 85 ALA A O 1
ATOM 682 N N . PHE A 1 86 ? 25.115 -2.776 -18.403 1.00 93.56 86 PHE A N 1
ATOM 683 C CA . PHE A 1 86 ? 24.798 -1.877 -19.509 1.00 93.56 86 PHE A CA 1
ATOM 684 C C . PHE A 1 86 ? 25.414 -2.362 -20.827 1.00 93.56 86 PHE A C 1
ATOM 686 O O . PHE A 1 86 ? 24.710 -2.434 -21.827 1.00 93.56 86 PHE A O 1
ATOM 693 N N . LEU A 1 87 ? 26.694 -2.747 -20.836 1.00 92.50 87 LEU A N 1
ATOM 694 C CA . LEU A 1 87 ? 27.367 -3.269 -22.032 1.00 92.50 87 LEU A CA 1
ATOM 695 C C . LEU A 1 87 ? 26.745 -4.583 -22.520 1.00 92.50 87 LEU A C 1
ATOM 697 O O . LEU A 1 87 ? 26.559 -4.757 -23.722 1.00 92.50 87 LEU A O 1
ATOM 701 N N . MET A 1 88 ? 26.391 -5.481 -21.598 1.00 89.56 88 MET A N 1
ATOM 702 C CA . MET A 1 88 ? 25.672 -6.717 -21.913 1.00 89.56 88 MET A CA 1
ATOM 703 C C . MET A 1 88 ? 24.280 -6.432 -22.478 1.00 89.56 88 MET A C 1
ATOM 705 O O . MET A 1 88 ? 23.887 -7.045 -23.462 1.00 89.56 88 MET A O 1
ATOM 709 N N . ALA A 1 89 ? 23.540 -5.479 -21.909 1.00 89.12 89 ALA A N 1
ATOM 710 C CA . ALA A 1 89 ? 22.252 -5.078 -22.462 1.00 89.12 89 ALA A CA 1
ATOM 711 C C . ALA A 1 89 ? 22.411 -4.458 -23.856 1.00 89.12 89 ALA A C 1
ATOM 713 O O . ALA A 1 89 ? 21.668 -4.777 -24.780 1.00 89.12 89 ALA A O 1
ATOM 714 N N . PHE A 1 90 ? 23.421 -3.611 -24.037 1.00 87.69 90 PHE A N 1
ATOM 715 C CA . PHE A 1 90 ? 23.662 -2.910 -25.290 1.00 87.69 90 PHE A CA 1
ATOM 716 C C . PHE A 1 90 ? 24.085 -3.854 -26.417 1.00 87.69 90 PHE A C 1
ATOM 718 O O . PHE A 1 90 ? 23.616 -3.705 -27.542 1.00 87.69 90 PHE A O 1
ATOM 725 N N . SER A 1 91 ? 24.896 -4.875 -26.125 1.00 88.75 91 SER A N 1
ATOM 726 C CA . SER A 1 91 ? 25.326 -5.857 -27.129 1.00 88.75 91 SER A CA 1
ATOM 727 C C . SER A 1 91 ? 24.181 -6.717 -27.676 1.00 88.75 91 SER A C 1
ATOM 729 O O . SER A 1 91 ? 24.304 -7.278 -28.763 1.00 88.75 91 SER A O 1
ATOM 731 N N . THR A 1 92 ? 23.054 -6.796 -26.965 1.00 83.50 92 THR A N 1
ATOM 732 C CA . THR A 1 92 ? 21.868 -7.547 -27.406 1.00 83.50 92 THR A CA 1
ATOM 733 C C . THR A 1 92 ? 20.889 -6.736 -28.257 1.00 83.50 92 THR A C 1
ATOM 735 O O . THR A 1 92 ? 20.035 -7.336 -28.904 1.00 83.50 92 THR A O 1
ATOM 738 N N . LEU A 1 93 ? 21.016 -5.402 -28.324 1.00 79.38 93 LEU A N 1
ATOM 739 C CA . LEU A 1 93 ? 20.160 -4.546 -29.162 1.00 79.38 93 LEU A CA 1
ATOM 740 C C . LEU A 1 93 ? 20.073 -4.976 -30.641 1.00 79.38 93 LEU A C 1
ATOM 742 O O . LEU A 1 93 ? 18.958 -5.006 -31.159 1.00 79.38 93 LEU A O 1
ATOM 746 N N . PRO A 1 94 ? 21.173 -5.341 -31.336 1.00 76.94 94 PRO A N 1
ATOM 747 C CA . PRO A 1 94 ? 21.082 -5.767 -32.735 1.00 76.94 94 PRO A CA 1
ATOM 748 C C . PRO A 1 94 ? 20.370 -7.121 -32.921 1.00 76.94 94 PRO A C 1
ATOM 750 O O . PRO A 1 94 ? 19.961 -7.461 -34.033 1.00 76.94 94 PRO A O 1
ATOM 753 N N . LEU A 1 95 ? 20.176 -7.907 -31.854 1.00 80.06 95 LEU A N 1
ATOM 754 C CA . LEU A 1 95 ? 19.436 -9.165 -31.917 1.00 80.06 95 LEU A CA 1
ATOM 755 C C . LEU A 1 95 ? 17.928 -8.906 -31.813 1.00 80.06 95 LEU A C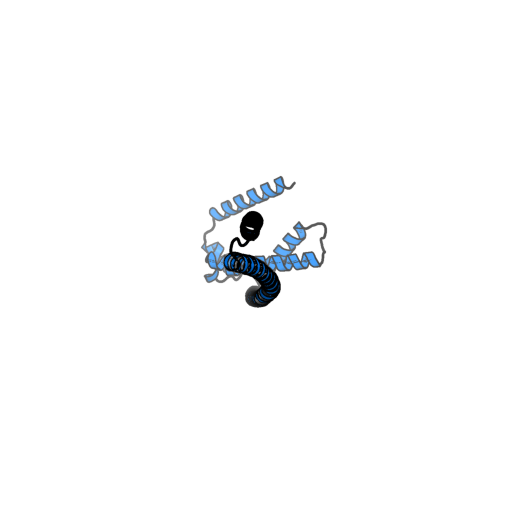 1
ATOM 757 O O . LEU A 1 95 ? 17.340 -8.933 -30.734 1.00 80.06 95 LEU A O 1
ATOM 761 N N . LYS A 1 96 ? 17.266 -8.761 -32.968 1.00 72.31 96 LYS A N 1
ATOM 762 C CA . LYS A 1 96 ? 15.797 -8.610 -33.076 1.00 72.31 96 LYS A CA 1
ATOM 763 C C . LYS A 1 96 ? 15.008 -9.666 -32.287 1.00 72.31 96 LYS A C 1
ATOM 765 O O . LYS A 1 96 ? 13.951 -9.373 -31.735 1.00 72.31 96 LYS A O 1
ATOM 770 N N . TRP A 1 97 ? 15.535 -10.888 -32.207 1.00 75.31 97 TRP A N 1
ATOM 771 C CA . TRP A 1 97 ? 14.917 -11.997 -31.475 1.00 75.31 97 TRP A CA 1
ATOM 772 C C . TRP A 1 97 ? 14.846 -11.746 -29.964 1.00 75.31 97 TRP A C 1
ATOM 774 O O . TRP A 1 97 ? 13.896 -12.154 -29.300 1.00 75.31 97 TRP A O 1
ATOM 784 N N . PHE A 1 98 ? 15.826 -11.023 -29.424 1.00 66.94 98 PHE A N 1
ATOM 785 C CA . PHE A 1 98 ? 15.913 -10.739 -28.002 1.00 66.94 98 PHE A CA 1
ATOM 786 C C . PHE A 1 98 ? 14.850 -9.727 -27.557 1.00 66.94 98 PHE A C 1
ATOM 788 O O . PHE A 1 98 ? 14.216 -9.918 -26.522 1.00 66.94 98 PHE A O 1
ATOM 795 N N . VAL A 1 99 ? 14.580 -8.698 -28.370 1.00 71.06 99 VAL A N 1
ATOM 796 C CA . VAL A 1 99 ? 13.494 -7.735 -28.108 1.00 71.06 99 VAL A CA 1
ATOM 797 C C . VAL A 1 99 ? 12.144 -8.451 -28.049 1.00 71.06 99 VAL A C 1
ATOM 799 O O . VAL A 1 99 ? 11.378 -8.239 -27.114 1.00 71.06 99 VAL A O 1
ATOM 802 N N . ILE A 1 100 ? 11.880 -9.361 -28.993 1.00 76.19 100 ILE A N 1
ATOM 803 C CA . ILE A 1 100 ? 10.651 -10.171 -29.010 1.00 76.19 100 ILE A CA 1
ATOM 804 C C . ILE A 1 100 ? 10.545 -11.016 -27.736 1.00 76.19 100 ILE A C 1
ATOM 806 O O . ILE A 1 100 ? 9.497 -11.028 -27.091 1.00 76.19 100 ILE A O 1
ATOM 810 N N . PHE A 1 101 ? 11.635 -11.679 -27.340 1.00 78.94 101 PHE A N 1
ATOM 811 C CA . PHE A 1 101 ? 11.675 -12.497 -26.131 1.00 78.94 101 PHE A CA 1
ATOM 812 C C . PHE A 1 101 ? 11.418 -11.682 -24.856 1.00 78.94 101 PHE A C 1
ATOM 814 O O . PHE A 1 101 ? 10.627 -12.107 -24.013 1.00 78.94 101 PHE A O 1
ATOM 821 N N . VAL A 1 102 ? 12.040 -10.506 -24.712 1.00 74.94 102 VAL A N 1
ATOM 822 C CA . VAL A 1 102 ? 11.834 -9.623 -23.552 1.00 74.94 102 VAL A CA 1
ATOM 823 C C . VAL A 1 102 ? 10.414 -9.091 -23.519 1.00 74.94 102 VAL A C 1
ATOM 825 O O . VAL A 1 102 ? 9.781 -9.154 -22.472 1.00 74.94 102 VAL A O 1
ATOM 828 N N . THR A 1 103 ? 9.886 -8.606 -24.642 1.00 75.44 103 THR A N 1
ATOM 829 C CA . THR A 1 103 ? 8.512 -8.098 -24.704 1.00 75.44 103 THR A CA 1
ATOM 830 C C . THR A 1 103 ? 7.509 -9.197 -24.366 1.00 75.44 103 THR A C 1
ATOM 832 O O . THR A 1 103 ? 6.584 -8.964 -23.590 1.00 75.44 103 THR A O 1
ATOM 835 N N . TRP A 1 104 ? 7.719 -10.415 -24.870 1.00 82.75 104 TRP A N 1
ATOM 836 C CA . TRP A 1 104 ? 6.871 -11.556 -24.537 1.00 82.75 104 TRP A CA 1
ATOM 837 C C . TRP A 1 104 ? 6.991 -11.954 -23.061 1.00 82.75 104 TRP A C 1
ATOM 839 O O . TRP A 1 104 ? 5.979 -12.154 -22.394 1.00 82.75 104 TRP A O 1
ATOM 849 N N . SER A 1 105 ? 8.212 -11.984 -22.522 1.00 80.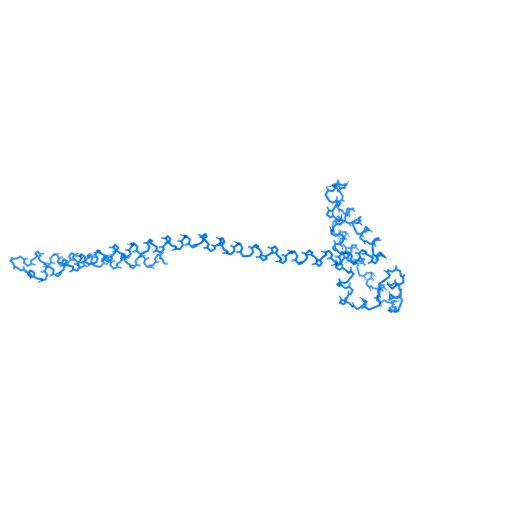62 105 SER A N 1
ATOM 850 C CA . SER A 1 105 ? 8.470 -12.307 -21.114 1.00 80.62 105 SER A CA 1
ATOM 851 C C . SER A 1 105 ? 7.886 -11.261 -20.165 1.00 80.62 105 SER A C 1
ATOM 853 O O . SER A 1 105 ? 7.250 -11.626 -19.182 1.00 80.62 105 SER A O 1
ATOM 855 N N . LEU A 1 106 ? 8.042 -9.968 -20.463 1.00 78.19 106 LEU A N 1
ATOM 856 C CA . LEU A 1 106 ? 7.444 -8.876 -19.691 1.00 78.19 106 LEU A CA 1
ATOM 857 C C . LEU A 1 106 ? 5.919 -8.892 -19.790 1.00 78.19 106 LEU A C 1
ATOM 859 O O . LEU A 1 106 ? 5.251 -8.683 -18.782 1.00 78.19 106 LEU A O 1
ATOM 863 N N . GLY A 1 107 ? 5.365 -9.191 -20.968 1.00 81.62 107 GLY A N 1
ATOM 864 C CA . GLY A 1 107 ? 3.928 -9.389 -21.144 1.00 81.62 107 GLY A CA 1
ATOM 865 C C . GLY A 1 107 ? 3.408 -10.540 -20.281 1.00 81.62 107 GLY A C 1
ATOM 866 O O . GLY A 1 107 ? 2.460 -10.361 -19.517 1.00 81.62 107 GLY A O 1
ATOM 867 N N . ALA A 1 108 ? 4.075 -11.696 -20.327 1.00 85.44 108 ALA A N 1
ATOM 868 C CA . ALA A 1 108 ? 3.728 -12.859 -19.518 1.00 85.44 108 ALA A CA 1
ATOM 869 C C . ALA A 1 108 ? 3.860 -12.573 -18.014 1.00 85.44 108 ALA A C 1
ATOM 871 O O . ALA A 1 108 ? 2.935 -12.850 -17.253 1.00 85.44 108 ALA A O 1
ATOM 872 N N . MET A 1 109 ? 4.972 -11.971 -17.578 1.00 83.19 109 MET A N 1
ATOM 873 C CA . MET A 1 109 ? 5.190 -11.572 -16.183 1.00 83.19 109 MET A CA 1
ATOM 874 C C . MET A 1 109 ? 4.165 -10.539 -15.712 1.00 83.19 109 MET A C 1
ATOM 876 O O . MET A 1 109 ? 3.706 -10.621 -14.576 1.00 83.19 109 MET A O 1
ATOM 880 N N . GLY A 1 110 ? 3.773 -9.602 -16.576 1.00 83.06 110 GLY A N 1
ATOM 881 C CA . GLY A 1 110 ? 2.726 -8.627 -16.290 1.00 83.06 110 GLY A CA 1
ATOM 882 C C . GLY A 1 110 ? 1.388 -9.305 -16.011 1.00 83.06 110 GLY A C 1
ATOM 883 O O . GLY A 1 110 ? 0.778 -9.054 -14.974 1.00 83.06 110 GLY A O 1
ATOM 884 N N . VAL A 1 111 ? 0.965 -10.229 -16.880 1.00 87.88 111 VAL A N 1
ATOM 885 C CA . VAL A 1 111 ? -0.259 -11.025 -16.671 1.00 87.88 111 VAL A CA 1
ATOM 886 C C . VAL A 1 111 ? -0.174 -11.831 -15.372 1.00 87.88 111 VAL A C 1
ATOM 888 O O . VAL A 1 111 ? -1.110 -11.815 -14.573 1.00 87.88 111 VAL A O 1
ATOM 891 N N . TRP A 1 112 ? 0.964 -12.478 -15.110 1.00 87.12 112 TRP A N 1
ATOM 892 C CA . TRP A 1 112 ? 1.190 -13.212 -13.863 1.00 87.12 112 TRP A CA 1
ATOM 893 C C . TRP A 1 112 ? 1.113 -12.323 -12.620 1.00 87.12 112 TRP A C 1
ATOM 895 O O . TRP A 1 112 ? 0.530 -12.736 -11.618 1.00 87.12 112 TRP A O 1
ATOM 905 N N . ALA A 1 113 ? 1.639 -11.099 -12.677 1.00 88.62 113 ALA A N 1
ATOM 906 C CA . ALA A 1 113 ? 1.549 -10.146 -11.578 1.00 88.62 113 ALA A CA 1
ATOM 907 C C . ALA A 1 113 ? 0.089 -9.789 -11.257 1.00 88.62 113 ALA A C 1
ATOM 909 O O . ALA A 1 113 ? -0.279 -9.765 -10.083 1.00 88.62 113 ALA A O 1
ATOM 910 N N . TYR A 1 114 ? -0.763 -9.593 -12.273 1.00 89.38 114 TYR A N 1
ATOM 911 C CA . TYR A 1 114 ? -2.200 -9.376 -12.068 1.00 89.38 114 TYR A CA 1
ATOM 912 C C . TYR A 1 114 ? -2.891 -10.585 -11.432 1.00 89.38 114 TYR A C 1
ATOM 914 O O . TYR A 1 114 ? -3.707 -10.408 -10.529 1.00 89.38 114 TYR A O 1
ATOM 922 N N . ILE A 1 115 ? -2.550 -11.807 -11.855 1.00 92.88 115 ILE A N 1
ATOM 923 C CA . ILE A 1 115 ? -3.106 -13.037 -11.269 1.00 92.88 115 ILE A CA 1
ATOM 924 C C . ILE A 1 115 ? -2.718 -13.144 -9.793 1.00 92.88 115 ILE A C 1
ATOM 926 O O . ILE A 1 115 ? -3.583 -13.338 -8.941 1.00 92.88 115 ILE A O 1
ATOM 930 N N . ILE A 1 116 ? -1.433 -12.977 -9.471 1.00 92.81 116 ILE A N 1
ATOM 931 C CA . ILE A 1 116 ? -0.939 -13.041 -8.089 1.00 92.81 116 ILE A CA 1
ATOM 932 C C . ILE A 1 116 ? -1.588 -11.947 -7.242 1.00 92.81 116 ILE A C 1
ATOM 934 O O . ILE A 1 116 ? -2.034 -12.220 -6.129 1.00 92.81 116 ILE A O 1
ATOM 938 N N . PHE A 1 117 ? -1.688 -10.727 -7.771 1.00 94.81 117 PHE A N 1
ATOM 939 C CA . PHE A 1 117 ? -2.376 -9.629 -7.102 1.00 94.81 117 PHE A CA 1
ATOM 940 C C . PHE A 1 117 ? -3.837 -9.977 -6.813 1.00 94.81 117 PHE A C 1
ATOM 942 O O . PHE A 1 117 ? -4.289 -9.800 -5.687 1.00 94.81 117 PHE A O 1
ATOM 949 N N . PHE A 1 118 ? -4.564 -10.516 -7.794 1.00 96.81 118 PHE A N 1
ATOM 950 C CA . PHE A 1 118 ? -5.963 -10.902 -7.628 1.00 96.81 118 PHE A CA 1
ATOM 951 C C . PHE A 1 118 ? -6.131 -11.994 -6.567 1.00 96.81 118 PHE A C 1
ATOM 953 O O . PHE A 1 118 ? -6.986 -11.880 -5.692 1.00 96.81 118 PHE A O 1
ATOM 960 N N . VAL A 1 119 ? -5.270 -13.013 -6.584 1.00 97.88 119 VAL A N 1
ATOM 961 C CA . VAL A 1 119 ? -5.244 -14.069 -5.564 1.00 97.88 119 VAL A CA 1
ATOM 962 C C . VAL A 1 119 ? -4.989 -13.463 -4.182 1.00 97.88 119 VAL A C 1
ATOM 964 O O . VAL A 1 119 ? -5.791 -13.657 -3.272 1.00 97.88 119 VAL A O 1
ATOM 967 N N . LEU A 1 120 ? -3.929 -12.669 -4.019 1.00 95.75 120 LEU A N 1
ATOM 968 C CA . LEU A 1 120 ? -3.616 -12.016 -2.744 1.00 95.75 120 LEU A CA 1
ATOM 969 C C . LEU A 1 120 ? -4.737 -11.085 -2.274 1.00 95.75 120 LEU A C 1
ATOM 971 O O . LEU A 1 120 ? -5.006 -11.019 -1.079 1.00 95.75 120 LEU A O 1
ATOM 975 N N . PHE A 1 121 ? -5.414 -10.398 -3.190 1.00 96.44 121 PHE A N 1
ATOM 976 C CA . PHE A 1 121 ? -6.535 -9.523 -2.875 1.0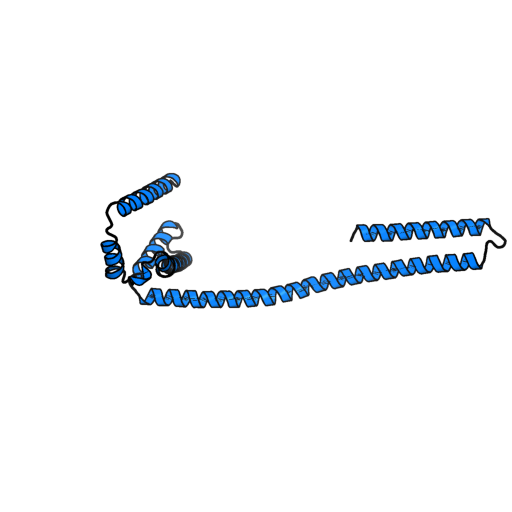0 96.44 121 PHE A CA 1
ATOM 977 C C . PHE A 1 121 ? -7.749 -10.311 -2.370 1.00 96.44 121 PHE A C 1
ATOM 979 O O . PHE A 1 121 ? -8.306 -9.981 -1.322 1.00 96.44 121 PHE A O 1
ATOM 986 N N . VAL A 1 122 ? -8.144 -11.382 -3.064 1.00 97.50 122 VAL A N 1
ATOM 987 C CA . VAL A 1 122 ? -9.283 -12.223 -2.664 1.00 97.50 122 VAL A CA 1
ATOM 988 C C . VAL A 1 122 ? -8.993 -12.930 -1.341 1.00 97.50 122 VAL A C 1
ATOM 990 O O . VAL A 1 122 ? -9.783 -12.832 -0.405 1.00 97.50 122 VAL A O 1
ATOM 993 N N . PHE A 1 123 ? -7.839 -13.587 -1.213 1.00 97.25 123 PHE A N 1
ATOM 994 C CA . PHE A 1 123 ? -7.475 -14.267 0.031 1.00 97.25 123 PHE A CA 1
ATOM 995 C C . PHE A 1 123 ? -7.234 -13.283 1.176 1.00 97.25 123 PHE A C 1
ATOM 997 O O . PHE A 1 123 ? -7.676 -13.531 2.295 1.00 97.25 123 PHE A O 1
ATOM 1004 N N . GLY A 1 124 ? -6.579 -12.155 0.905 1.00 95.19 124 GLY A N 1
ATOM 1005 C CA . GLY A 1 124 ? -6.318 -11.114 1.892 1.00 95.19 124 GLY A CA 1
ATOM 1006 C C . GLY A 1 124 ? -7.603 -10.484 2.418 1.00 95.19 124 GLY A C 1
ATOM 1007 O O . GLY A 1 124 ? -7.770 -10.373 3.629 1.00 95.19 124 GLY A O 1
ATOM 1008 N N . SER A 1 125 ? -8.542 -10.133 1.535 1.00 93.62 125 SER A N 1
ATOM 1009 C CA . SER A 1 125 ? -9.842 -9.575 1.932 1.00 93.62 125 SER A CA 1
ATOM 1010 C C . SER A 1 125 ? -10.700 -10.583 2.697 1.00 93.62 125 SER A C 1
ATOM 1012 O O . SER A 1 125 ? -11.286 -10.228 3.720 1.00 93.62 125 SER A O 1
ATOM 1014 N N . LEU A 1 126 ? -10.725 -11.848 2.269 1.00 95.56 126 LEU A N 1
ATOM 1015 C CA . LEU A 1 126 ? -11.466 -12.910 2.946 1.00 95.56 126 LEU A CA 1
ATOM 1016 C C . LEU A 1 126 ? -10.887 -13.195 4.337 1.00 95.56 126 LEU A C 1
ATOM 1018 O O . LEU A 1 126 ? -11.626 -13.236 5.321 1.00 95.56 126 LEU A O 1
ATOM 1022 N N . LEU A 1 127 ? -9.563 -13.324 4.446 1.00 93.81 127 LEU A N 1
ATOM 1023 C CA . LEU A 1 127 ? -8.879 -13.533 5.721 1.00 93.81 127 LEU A CA 1
ATOM 1024 C C . LEU A 1 127 ? -9.094 -12.346 6.667 1.00 93.81 127 LEU A C 1
ATOM 1026 O O . LEU A 1 127 ? -9.407 -12.541 7.842 1.00 93.81 127 LEU A O 1
ATOM 1030 N N . PHE A 1 128 ? -8.989 -11.122 6.147 1.00 88.19 128 PHE A N 1
ATOM 1031 C CA . PHE A 1 128 ? -9.263 -9.903 6.899 1.00 88.19 128 PHE A CA 1
ATOM 1032 C C . PHE A 1 128 ? -10.708 -9.859 7.403 1.00 88.19 128 PHE A C 1
ATOM 1034 O O . PHE A 1 128 ? -10.939 -9.559 8.573 1.00 88.19 128 PHE A O 1
ATOM 1041 N N . GLY A 1 129 ? -11.675 -10.222 6.557 1.00 89.25 129 GLY A N 1
ATOM 1042 C CA . GLY A 1 129 ? -13.083 -10.324 6.931 1.00 89.25 129 GLY A CA 1
ATOM 1043 C C . GLY A 1 129 ? -13.320 -11.334 8.055 1.00 89.25 129 GLY A C 1
ATOM 1044 O O . GLY A 1 129 ? -14.004 -11.016 9.025 1.00 89.25 129 GLY A O 1
ATOM 1045 N N . ILE A 1 130 ? -12.702 -12.517 7.985 1.00 88.50 130 ILE A N 1
ATOM 1046 C CA . ILE A 1 130 ? -12.820 -13.547 9.031 1.00 88.50 130 ILE A CA 1
ATOM 1047 C C . ILE A 1 130 ? -12.181 -13.082 10.344 1.00 88.50 130 ILE A C 1
ATOM 1049 O O . ILE A 1 130 ? -12.789 -13.219 11.408 1.00 88.50 130 ILE A O 1
ATOM 1053 N N . MET A 1 131 ? -10.965 -12.531 10.293 1.00 80.50 131 MET A N 1
ATOM 1054 C CA . MET A 1 131 ? -10.258 -12.069 11.491 1.00 80.50 131 MET A CA 1
ATOM 1055 C C . MET A 1 131 ? -11.017 -10.937 12.181 1.00 80.50 131 MET A C 1
ATOM 1057 O O . MET A 1 131 ? -11.226 -10.978 13.393 1.00 80.50 131 MET A O 1
ATOM 1061 N N . ARG A 1 132 ? -11.478 -9.949 11.410 1.00 79.12 132 ARG A N 1
ATOM 1062 C CA . ARG A 1 132 ? -12.176 -8.784 11.956 1.00 79.12 132 ARG A CA 1
ATOM 1063 C C . ARG A 1 132 ? -13.608 -9.116 12.377 1.00 79.12 132 ARG A C 1
ATOM 1065 O O . ARG A 1 132 ? -14.067 -8.623 13.401 1.00 79.12 132 ARG A O 1
ATOM 1072 N N . GLY A 1 133 ? -14.285 -10.011 11.656 1.00 75.50 133 GLY A N 1
ATOM 1073 C CA . GLY A 1 133 ? -15.633 -10.477 11.986 1.00 75.50 133 GLY A CA 1
ATOM 1074 C C . GLY A 1 133 ? -15.721 -11.142 13.361 1.00 75.50 133 GLY A C 1
ATOM 1075 O O . GLY A 1 133 ? -16.684 -10.917 14.087 1.00 75.50 133 GLY A O 1
ATOM 1076 N N . ARG A 1 134 ? -14.690 -11.888 13.782 1.00 71.19 134 ARG A N 1
ATOM 1077 C CA . ARG A 1 134 ? -14.647 -12.476 15.136 1.00 71.19 134 ARG A CA 1
ATOM 1078 C C . ARG A 1 134 ? -14.530 -11.418 16.238 1.00 71.19 134 ARG A C 1
ATOM 1080 O O . ARG A 1 134 ? -15.113 -11.611 17.301 1.00 71.19 134 ARG A O 1
ATOM 1087 N N . GLY A 1 135 ? -13.833 -10.310 15.975 1.00 71.56 135 GLY A N 1
ATOM 1088 C CA . GLY A 1 135 ? -13.747 -9.169 16.894 1.00 71.56 135 GLY A CA 1
ATOM 1089 C C . GLY A 1 135 ? -15.092 -8.462 17.063 1.00 71.56 135 GLY A C 1
ATOM 1090 O O . GLY A 1 135 ? -15.577 -8.332 18.183 1.00 71.56 135 GLY A O 1
ATOM 1091 N N . TYR A 1 136 ? -15.753 -8.123 15.951 1.00 69.38 136 TYR A N 1
ATOM 1092 C CA . TYR A 1 136 ? -17.056 -7.446 15.982 1.00 69.38 136 TYR A CA 1
ATOM 1093 C C . TYR A 1 136 ? -18.162 -8.284 16.634 1.00 69.38 136 TYR A C 1
ATOM 1095 O O . TYR A 1 136 ? -18.998 -7.739 17.347 1.00 69.38 136 TYR A O 1
ATOM 1103 N N . VAL A 1 137 ? -18.171 -9.607 16.437 1.00 74.25 137 VAL A N 1
ATOM 1104 C CA . VAL A 1 137 ? -19.149 -10.489 17.101 1.00 74.25 137 VAL A CA 1
ATOM 1105 C C . VAL A 1 137 ? -18.914 -10.539 18.614 1.00 74.25 137 VAL A C 1
ATOM 1107 O O . VAL A 1 137 ? -19.875 -10.575 19.380 1.00 74.25 137 VAL A O 1
ATOM 1110 N N . GLY A 1 138 ? -17.654 -10.516 19.060 1.00 74.56 138 GLY A N 1
ATOM 1111 C CA . GLY A 1 138 ? -17.311 -10.464 20.482 1.00 74.56 138 GLY A CA 1
ATOM 1112 C C . GLY A 1 138 ? -17.761 -9.161 21.145 1.00 74.56 138 GLY A C 1
ATOM 1113 O O . GLY A 1 138 ? -18.450 -9.203 22.163 1.00 74.56 138 GLY A O 1
ATOM 1114 N N . GLU A 1 139 ? -17.432 -8.022 20.534 1.00 76.81 139 GLU A N 1
ATOM 1115 C CA . GLU A 1 139 ? -17.836 -6.693 21.013 1.00 76.81 139 GLU A CA 1
ATOM 1116 C C . GLU A 1 139 ? -19.361 -6.541 21.024 1.00 76.81 139 GLU A C 1
ATOM 1118 O O . GLU A 1 139 ? -19.935 -6.145 22.036 1.00 76.81 139 GLU A O 1
ATOM 1123 N N . PHE A 1 140 ? -20.041 -6.967 19.955 1.00 79.06 140 PHE A N 1
ATOM 1124 C CA . PHE A 1 140 ? -21.501 -6.919 19.874 1.00 79.06 140 PHE A CA 1
ATOM 1125 C C . PHE A 1 140 ? -22.179 -7.775 20.953 1.00 79.06 140 PHE A C 1
ATOM 1127 O O . PHE A 1 140 ? -23.134 -7.331 21.594 1.00 79.06 140 PHE A O 1
ATOM 1134 N N . ASN A 1 141 ? -21.673 -8.988 21.201 1.00 81.81 141 ASN A N 1
ATOM 1135 C CA . ASN A 1 141 ? -22.200 -9.860 22.251 1.00 81.81 141 ASN A CA 1
ATOM 1136 C C . ASN A 1 141 ? -21.955 -9.288 23.656 1.00 81.81 141 ASN A C 1
ATOM 1138 O O . ASN A 1 141 ? -22.828 -9.411 24.516 1.00 81.81 141 ASN A O 1
ATOM 1142 N N . ALA A 1 142 ? -20.808 -8.642 23.889 1.00 83.00 142 ALA A N 1
ATOM 1143 C CA . ALA A 1 142 ? -20.513 -7.972 25.154 1.00 83.00 142 ALA A CA 1
ATOM 1144 C C . ALA A 1 142 ? -21.453 -6.778 25.394 1.00 83.00 142 ALA A C 1
ATOM 1146 O O . ALA A 1 142 ? -22.028 -6.660 26.478 1.00 83.00 142 ALA A O 1
ATOM 1147 N N . SER A 1 143 ? -21.693 -5.949 24.371 1.00 82.94 143 SER A N 1
ATOM 1148 C CA . SER A 1 143 ? -22.664 -4.852 24.441 1.00 82.94 143 SER A CA 1
ATOM 1149 C C . SER A 1 143 ? -24.080 -5.371 24.700 1.00 82.94 143 SER A C 1
ATOM 1151 O O . SER A 1 143 ? -24.770 -4.865 25.581 1.00 82.94 143 SER A O 1
ATOM 1153 N N . MET A 1 144 ? -24.511 -6.423 23.997 1.00 85.62 144 MET A N 1
ATOM 1154 C CA . MET A 1 144 ? -25.821 -7.056 24.205 1.00 85.62 144 MET A CA 1
ATOM 1155 C C . MET A 1 144 ? -25.989 -7.619 25.621 1.00 85.62 144 MET A C 1
ATOM 1157 O O . MET A 1 144 ? -27.054 -7.456 26.222 1.00 85.62 144 MET A O 1
ATOM 1161 N N . ALA A 1 145 ? -24.954 -8.257 26.174 1.00 87.25 145 ALA A N 1
ATOM 1162 C CA . ALA A 1 145 ? -24.976 -8.749 27.549 1.00 87.25 145 ALA A CA 1
ATOM 1163 C C . ALA A 1 145 ? -25.128 -7.594 28.551 1.00 87.25 145 ALA A C 1
ATOM 1165 O O . ALA A 1 145 ? -25.998 -7.654 29.420 1.00 87.25 145 ALA A O 1
ATOM 1166 N N . PHE A 1 146 ? -24.369 -6.509 28.367 1.00 87.00 146 PHE A N 1
ATOM 1167 C CA . PHE A 1 146 ? -24.486 -5.307 29.191 1.00 87.00 146 PHE A CA 1
ATOM 1168 C C . PHE A 1 146 ? -25.895 -4.702 29.128 1.00 87.00 146 PHE A C 1
ATOM 1170 O O . PHE A 1 146 ? -26.503 -4.461 30.169 1.00 87.00 146 PHE A O 1
ATOM 1177 N N . TYR A 1 147 ? -26.466 -4.529 27.930 1.00 85.81 147 TYR A N 1
ATOM 1178 C CA . TYR A 1 147 ? -27.837 -4.030 27.774 1.00 85.81 147 TYR A CA 1
ATOM 1179 C C . TYR A 1 147 ? -28.869 -4.911 28.479 1.00 85.81 147 TYR A C 1
ATOM 1181 O O . TYR A 1 147 ? -29.803 -4.399 29.097 1.00 85.81 147 TYR A O 1
ATOM 1189 N N . LYS A 1 148 ? -28.711 -6.236 28.403 1.00 92.12 148 LYS A N 1
ATOM 1190 C CA . LYS A 1 148 ? -29.613 -7.181 29.062 1.00 92.12 148 LYS A CA 1
ATOM 1191 C C . LYS A 1 148 ? -29.553 -7.055 30.586 1.00 92.12 148 LYS A C 1
ATOM 1193 O O . LYS A 1 148 ? -30.604 -7.025 31.225 1.00 92.12 148 LYS A O 1
ATOM 1198 N N . ASP A 1 149 ? -28.356 -6.953 31.155 1.00 91.81 149 ASP A N 1
ATOM 1199 C CA . ASP A 1 149 ? -28.167 -6.809 32.602 1.00 91.81 149 ASP A CA 1
ATOM 1200 C C . ASP A 1 149 ? -28.690 -5.461 33.112 1.00 91.81 149 ASP A C 1
ATOM 1202 O O . ASP A 1 149 ? -29.412 -5.407 34.109 1.00 91.81 149 ASP A O 1
ATOM 1206 N N . VAL A 1 150 ? -28.407 -4.384 32.378 1.00 89.56 150 VAL A N 1
ATOM 1207 C CA . VAL A 1 150 ? -28.878 -3.029 32.686 1.00 89.56 150 VAL A CA 1
ATOM 1208 C C . VAL A 1 150 ? -30.405 -2.943 32.621 1.00 89.56 150 VAL A C 1
ATOM 1210 O O . VAL A 1 150 ? -31.022 -2.390 33.532 1.00 89.56 150 VAL A O 1
ATOM 1213 N N . ASN A 1 151 ? -31.043 -3.532 31.605 1.00 91.06 151 ASN A N 1
ATOM 1214 C CA . ASN A 1 151 ? -32.507 -3.568 31.517 1.00 91.06 151 ASN A CA 1
ATOM 1215 C C . ASN A 1 151 ? -33.133 -4.402 32.643 1.00 91.06 151 ASN A C 1
ATOM 1217 O O . ASN A 1 151 ? -34.140 -3.996 33.217 1.00 91.06 151 ASN A O 1
ATOM 1221 N N . LYS A 1 152 ? -32.511 -5.524 33.023 1.00 94.69 152 LYS A N 1
ATOM 1222 C CA . LYS A 1 152 ? -32.978 -6.349 34.145 1.00 94.69 152 LYS A CA 1
ATOM 1223 C C . LYS A 1 152 ? -32.941 -5.588 35.476 1.00 94.69 152 LYS A C 1
ATOM 1225 O O . LYS A 1 152 ? -33.855 -5.739 36.283 1.00 94.69 152 LYS A O 1
ATOM 1230 N N . GLU A 1 153 ? -31.905 -4.782 35.715 1.00 91.56 153 GLU A N 1
ATOM 1231 C CA . GLU A 1 153 ? -31.800 -3.927 36.908 1.00 91.56 153 GLU A CA 1
ATOM 1232 C C . GLU A 1 153 ? -32.912 -2.862 36.927 1.00 91.56 153 GLU A C 1
ATOM 1234 O O . GLU A 1 153 ? -33.577 -2.680 37.949 1.00 91.56 153 GLU A O 1
ATOM 1239 N N . LEU A 1 154 ? -33.188 -2.230 35.780 1.00 92.50 154 LEU A N 1
ATOM 1240 C CA . LEU A 1 154 ? -34.278 -1.260 35.644 1.00 92.50 154 LEU A CA 1
ATOM 1241 C C . LEU A 1 154 ? -35.649 -1.894 35.908 1.00 92.50 154 LEU A C 1
ATOM 1243 O O . LEU A 1 154 ? -36.466 -1.319 36.628 1.00 92.50 154 LEU A O 1
ATOM 1247 N N . ASP A 1 155 ? -35.897 -3.086 35.365 1.00 95.62 155 ASP A N 1
ATOM 1248 C CA . ASP A 1 155 ? -37.148 -3.812 35.583 1.00 95.62 155 ASP A CA 1
ATOM 1249 C C . ASP A 1 155 ? -37.348 -4.150 37.066 1.00 95.62 155 ASP A C 1
ATOM 1251 O O . ASP A 1 155 ? -38.456 -4.020 37.584 1.00 95.62 155 ASP A O 1
ATOM 1255 N N . GLN A 1 156 ? -36.281 -4.504 37.793 1.00 95.25 156 GLN A N 1
ATOM 1256 C CA . GLN A 1 156 ? -36.350 -4.727 39.241 1.00 95.25 156 GLN A CA 1
ATOM 1257 C C . GLN A 1 156 ? -36.678 -3.447 40.020 1.00 95.25 156 GLN A C 1
ATOM 1259 O O . GLN A 1 156 ? -37.475 -3.497 40.958 1.00 95.25 156 GLN A O 1
ATOM 1264 N N . ILE A 1 157 ? -36.086 -2.307 39.647 1.00 93.31 157 ILE A N 1
ATOM 1265 C CA . ILE A 1 157 ? -36.381 -1.003 40.264 1.00 93.31 157 ILE A CA 1
ATOM 1266 C C . ILE A 1 157 ? -37.843 -0.621 40.008 1.00 93.31 157 ILE A C 1
ATOM 1268 O O . ILE 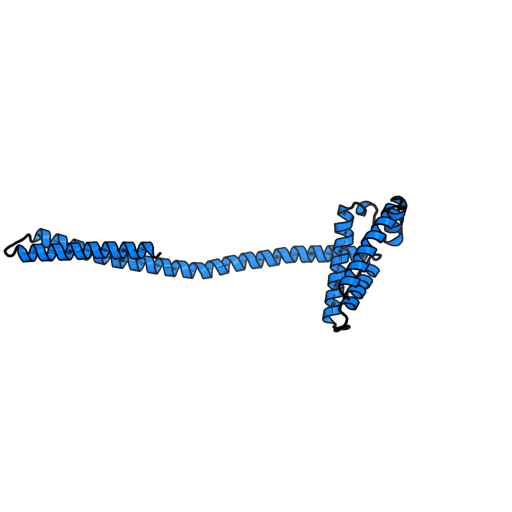A 1 157 ? -38.557 -0.258 40.944 1.00 93.31 157 ILE A O 1
ATOM 1272 N N . ARG A 1 158 ? -38.317 -0.773 38.764 1.00 94.38 158 ARG A N 1
ATOM 1273 C CA . ARG A 1 158 ? -39.708 -0.494 38.381 1.00 94.38 158 ARG A CA 1
ATOM 1274 C C . ARG A 1 158 ? -40.696 -1.378 39.128 1.00 94.38 158 ARG A C 1
ATOM 1276 O O . ARG A 1 158 ? -41.661 -0.856 39.674 1.00 94.38 158 ARG A O 1
ATOM 1283 N N . GLN A 1 159 ? -40.445 -2.685 39.207 1.00 96.38 159 GLN A N 1
ATOM 1284 C CA . GLN A 1 159 ? -41.305 -3.600 39.963 1.00 96.38 159 GLN A CA 1
ATOM 1285 C C . GLN A 1 159 ? -41.367 -3.219 41.445 1.00 96.38 159 GLN A C 1
ATOM 1287 O O . GLN A 1 159 ? -42.456 -3.110 41.997 1.00 96.38 159 GLN A O 1
ATOM 1292 N N . LYS A 1 160 ? -40.225 -2.901 42.074 1.00 94.06 160 LYS A N 1
ATOM 1293 C CA . LYS A 1 160 ? -40.201 -2.430 43.469 1.00 94.06 160 LYS A CA 1
ATOM 1294 C C . LYS A 1 160 ? -40.982 -1.133 43.671 1.00 94.06 160 LYS A C 1
ATOM 1296 O O . LYS A 1 160 ? -41.676 -1.010 44.676 1.00 94.06 160 LYS A O 1
ATOM 1301 N N . ARG A 1 161 ? -40.887 -0.177 42.738 1.00 92.56 161 ARG A N 1
ATOM 1302 C CA . ARG A 1 161 ? -41.671 1.066 42.798 1.00 92.56 161 ARG A CA 1
ATOM 1303 C C . ARG A 1 161 ? -43.168 0.765 42.719 1.00 92.56 161 ARG A C 1
ATOM 1305 O O . ARG A 1 161 ? -43.910 1.226 43.576 1.00 92.56 161 ARG A O 1
ATOM 1312 N N . ILE A 1 162 ? -43.590 -0.050 41.752 1.00 94.56 162 ILE A N 1
ATOM 1313 C CA . ILE A 1 162 ? -44.998 -0.444 41.585 1.00 94.56 162 ILE A CA 1
ATOM 1314 C C . ILE A 1 162 ? -45.513 -1.163 42.840 1.00 94.56 162 ILE A C 1
ATOM 1316 O O . ILE A 1 162 ? -46.618 -0.885 43.302 1.00 94.56 162 ILE A O 1
ATOM 1320 N N . ASP A 1 163 ? -44.720 -2.065 43.420 1.00 94.00 163 ASP A N 1
ATOM 1321 C CA . ASP A 1 163 ? -45.085 -2.782 44.644 1.00 94.00 163 ASP A CA 1
ATOM 1322 C C . ASP A 1 163 ? -45.220 -1.847 45.854 1.00 94.00 163 ASP A C 1
ATOM 1324 O O . ASP A 1 163 ? -46.121 -2.036 46.675 1.00 94.00 163 ASP A O 1
ATOM 1328 N N . LEU A 1 164 ? -44.360 -0.830 45.974 1.00 91.06 164 LEU A N 1
ATOM 1329 C CA . LEU A 1 164 ? -44.474 0.191 47.018 1.00 91.06 164 LEU A CA 1
ATOM 1330 C C . LEU A 1 164 ? -45.705 1.076 46.809 1.00 91.06 164 LEU A C 1
ATOM 1332 O O . LEU A 1 164 ? -46.478 1.257 47.747 1.00 91.06 164 LEU A O 1
ATOM 1336 N N . GLU A 1 165 ? -45.929 1.572 45.593 1.00 90.56 165 GLU A N 1
ATOM 1337 C CA . GLU A 1 165 ? -47.099 2.391 45.250 1.00 90.56 165 GLU A CA 1
ATOM 1338 C C . GLU A 1 165 ? -48.410 1.640 45.522 1.00 90.56 165 GLU A C 1
ATOM 1340 O O . GLU A 1 165 ? -49.346 2.209 46.081 1.00 90.56 165 GLU A O 1
ATOM 1345 N N . ARG A 1 166 ? -48.458 0.336 45.212 1.00 92.62 166 ARG A N 1
ATOM 1346 C CA . ARG A 1 166 ? -49.606 -0.535 45.515 1.00 92.62 166 ARG A CA 1
ATOM 1347 C C . ARG A 1 166 ? -49.856 -0.707 47.011 1.00 92.62 166 ARG A C 1
ATOM 1349 O O . ARG A 1 166 ? -51.009 -0.829 47.413 1.00 92.62 166 ARG A O 1
ATOM 1356 N N . ARG A 1 167 ? -48.802 -0.757 47.831 1.00 90.38 167 ARG A N 1
ATOM 1357 C CA . ARG A 1 167 ? -48.925 -0.847 49.299 1.00 90.38 167 ARG A CA 1
ATOM 1358 C C . ARG A 1 167 ? -49.366 0.479 49.921 1.00 90.38 167 ARG A C 1
ATOM 1360 O O . ARG A 1 167 ? -50.005 0.464 50.971 1.00 90.38 167 ARG A O 1
ATOM 1367 N N . GLY A 1 168 ? -49.047 1.600 49.273 1.00 87.81 168 GLY A N 1
ATOM 1368 C CA . GLY A 1 168 ? -49.294 2.943 49.785 1.00 87.81 168 GLY A CA 1
ATOM 1369 C C . GLY A 1 168 ? -48.456 3.273 51.033 1.00 87.81 168 GLY A C 1
ATOM 1370 O O . GLY A 1 168 ? -47.675 2.446 51.508 1.00 87.81 168 GLY A O 1
ATOM 1371 N N . PRO A 1 169 ? -48.611 4.482 51.601 1.00 85.94 169 PRO A N 1
ATOM 1372 C CA . PRO A 1 169 ? -47.841 4.920 52.771 1.00 85.94 169 PRO A CA 1
ATOM 1373 C C . PRO A 1 169 ? -48.148 4.131 54.060 1.00 85.94 169 PRO A C 1
ATOM 1375 O O . PRO A 1 169 ? -47.347 4.149 54.995 1.00 85.94 169 PRO A O 1
ATOM 1378 N N . GLY A 1 170 ? -49.270 3.400 54.108 1.00 82.69 170 GLY A N 1
ATOM 1379 C CA . GLY A 1 170 ? -49.629 2.516 55.221 1.00 82.69 170 GLY A CA 1
ATOM 1380 C C . GLY A 1 170 ? -49.584 3.200 56.595 1.00 82.69 170 GLY A C 1
ATOM 1381 O O . GLY A 1 170 ? -49.944 4.365 56.739 1.00 82.69 170 GLY A O 1
ATOM 1382 N N . THR A 1 171 ? -49.139 2.457 57.613 1.00 73.88 171 THR A N 1
ATOM 1383 C CA . THR A 1 171 ? -48.980 2.930 59.002 1.00 73.88 171 THR A CA 1
ATOM 1384 C C . THR A 1 171 ? -47.645 3.627 59.279 1.00 73.88 171 THR A C 1
ATOM 1386 O O . THR A 1 171 ? -47.484 4.196 60.355 1.00 73.88 171 THR A O 1
ATOM 1389 N N . ASN A 1 172 ? -46.686 3.601 58.344 1.00 87.88 172 ASN A N 1
ATOM 1390 C CA . ASN A 1 172 ? -45.376 4.238 58.509 1.00 87.88 172 ASN A CA 1
ATOM 1391 C C . ASN A 1 172 ? -44.988 5.052 57.254 1.00 87.88 172 ASN A C 1
ATOM 1393 O O . ASN A 1 172 ? -44.222 4.569 56.411 1.00 87.88 172 ASN A O 1
ATOM 1397 N N . PRO A 1 173 ? -45.504 6.290 57.135 1.00 88.50 173 PRO A N 1
ATOM 1398 C CA . PRO A 1 173 ? -45.262 7.162 55.986 1.00 88.50 173 PRO A CA 1
ATOM 1399 C C . PRO A 1 173 ? -43.780 7.504 55.793 1.00 88.50 173 PRO A C 1
ATOM 1401 O O . PRO A 1 173 ? -43.303 7.582 54.662 1.00 88.50 173 PRO A O 1
ATOM 1404 N N . ASP A 1 174 ? -43.028 7.648 56.885 1.00 91.56 174 ASP A N 1
ATOM 1405 C CA . ASP A 1 174 ? -41.611 8.018 56.839 1.00 91.56 174 ASP A CA 1
ATOM 1406 C C . ASP A 1 174 ? -40.760 6.914 56.199 1.00 91.56 174 ASP A C 1
ATOM 1408 O O . ASP A 1 174 ? -39.855 7.184 55.403 1.00 91.56 174 ASP A O 1
ATOM 1412 N N . ALA A 1 175 ? -41.077 5.648 56.495 1.00 89.75 175 ALA A N 1
ATOM 1413 C CA . ALA A 1 175 ? -40.427 4.504 55.863 1.00 89.75 175 ALA A CA 1
ATOM 1414 C C . ALA A 1 175 ? -40.727 4.434 54.356 1.00 89.75 175 ALA A C 1
ATOM 1416 O O . ALA A 1 175 ? -39.826 4.132 53.571 1.00 89.75 175 ALA A O 1
ATOM 1417 N N . TYR A 1 176 ? -41.958 4.761 53.948 1.00 90.56 176 TYR A N 1
ATOM 1418 C CA . TYR A 1 176 ? -42.354 4.822 52.539 1.00 90.56 176 TYR A CA 1
ATOM 1419 C C . TYR A 1 176 ? -41.573 5.899 51.774 1.00 90.56 176 TYR A C 1
ATOM 1421 O O . TYR A 1 176 ? -40.974 5.609 50.738 1.00 90.56 176 TYR A O 1
ATOM 1429 N N . VAL A 1 177 ? -41.516 7.125 52.309 1.00 92.75 177 VAL A N 1
ATOM 1430 C CA . VAL A 1 177 ? -40.790 8.244 51.681 1.00 92.75 177 VAL A CA 1
ATOM 1431 C C . VAL A 1 177 ? -39.303 7.919 51.542 1.00 92.75 177 VAL A C 1
ATOM 1433 O O . VAL A 1 177 ? -38.718 8.135 50.480 1.00 92.75 177 VAL A O 1
ATOM 1436 N N . LYS A 1 178 ? -38.695 7.335 52.581 1.00 94.62 178 LYS A N 1
ATOM 1437 C CA . LYS A 1 178 ? -37.282 6.937 52.558 1.00 94.62 178 LYS A CA 1
ATOM 1438 C C . LYS A 1 178 ? -36.988 5.882 51.491 1.00 94.62 178 LYS A C 1
ATOM 1440 O O . LYS A 1 178 ? -35.945 5.947 50.841 1.00 94.62 178 LYS A O 1
ATOM 1445 N N . GLU A 1 179 ? -37.876 4.909 51.305 1.00 92.19 179 GLU A N 1
ATOM 1446 C CA . GLU A 1 179 ? -37.685 3.865 50.296 1.00 92.19 179 GLU A CA 1
ATOM 1447 C C . GLU A 1 179 ? -37.931 4.392 48.872 1.00 92.19 179 GLU A C 1
ATOM 1449 O O . GLU A 1 179 ? -37.175 4.057 47.961 1.00 92.19 179 GLU A O 1
ATOM 1454 N N . MET A 1 180 ? -38.892 5.304 48.683 1.00 91.44 180 MET A N 1
ATOM 1455 C CA . MET A 1 180 ? -39.083 6.006 47.406 1.00 91.44 180 MET A CA 1
ATOM 1456 C C . MET A 1 180 ? -37.856 6.836 47.013 1.00 91.44 180 MET A C 1
ATOM 1458 O O . MET A 1 180 ? -37.390 6.728 45.879 1.00 91.44 180 MET A O 1
ATOM 1462 N N . GLN A 1 181 ? -37.270 7.581 47.956 1.00 94.56 181 GLN A N 1
ATOM 1463 C CA . GLN A 1 181 ? -36.022 8.320 47.726 1.00 94.56 181 GLN A CA 1
ATOM 1464 C C . GLN A 1 181 ? -34.863 7.387 47.349 1.00 94.56 181 GLN A C 1
ATOM 1466 O O . GLN A 1 181 ? -34.069 7.702 46.465 1.00 94.56 181 GLN A O 1
ATOM 1471 N N . ARG A 1 182 ? -34.765 6.207 47.976 1.00 94.81 182 ARG A N 1
ATOM 1472 C CA . ARG A 1 182 ? -33.745 5.206 47.620 1.00 94.81 182 ARG A CA 1
ATOM 1473 C C . ARG A 1 182 ? -33.913 4.681 46.198 1.00 94.81 182 ARG A C 1
ATOM 1475 O O . ARG A 1 182 ? -32.908 4.510 45.511 1.00 94.81 182 ARG A O 1
ATOM 1482 N N . LEU A 1 183 ? -35.147 4.424 45.760 1.00 93.38 183 LEU A N 1
ATOM 1483 C CA . LEU A 1 183 ? -35.420 3.981 44.391 1.00 93.38 183 LEU A CA 1
ATOM 1484 C C . LEU A 1 183 ? -35.118 5.074 43.365 1.00 93.38 183 LEU A C 1
ATOM 1486 O O . LEU A 1 183 ? -34.558 4.768 42.319 1.00 93.38 183 LEU A O 1
ATOM 1490 N N . GLU A 1 184 ? -35.423 6.333 43.674 1.00 93.56 184 GLU A N 1
ATOM 1491 C CA . GLU A 1 184 ? -35.103 7.468 42.804 1.00 93.56 184 GLU A CA 1
ATOM 1492 C C . GLU A 1 184 ? -33.586 7.666 42.656 1.00 93.56 184 GLU A C 1
ATOM 1494 O O . GLU A 1 184 ? -33.085 7.805 41.542 1.00 93.56 184 GLU A O 1
ATOM 1499 N N . ILE A 1 185 ? -32.828 7.568 43.755 1.00 94.81 185 ILE A N 1
ATOM 1500 C CA . ILE A 1 185 ? -31.356 7.589 43.715 1.00 94.81 185 ILE A CA 1
ATOM 1501 C C . ILE A 1 185 ? -30.815 6.397 42.909 1.00 94.81 185 ILE A C 1
ATOM 1503 O O . ILE A 1 185 ? -29.859 6.544 42.146 1.00 94.81 185 ILE A O 1
ATOM 1507 N N . ALA A 1 186 ? -31.412 5.210 43.055 1.00 93.00 186 ALA A N 1
ATOM 1508 C CA . ALA A 1 186 ? -31.017 4.032 42.285 1.00 93.00 186 ALA A CA 1
ATOM 1509 C C . ALA A 1 186 ? -31.285 4.209 40.779 1.00 93.00 186 ALA A C 1
ATOM 1511 O O . ALA A 1 186 ? -30.435 3.848 39.967 1.00 93.00 186 ALA A O 1
ATOM 1512 N N . GLU A 1 187 ? -32.417 4.809 40.405 1.00 92.94 187 GLU A N 1
ATOM 1513 C CA . GLU A 1 187 ? -32.773 5.131 39.019 1.00 92.94 187 GLU A CA 1
ATOM 1514 C C . GLU A 1 187 ? -31.839 6.199 38.423 1.00 92.94 187 GLU A C 1
ATOM 1516 O O . GLU A 1 187 ? -31.334 6.032 37.312 1.00 92.94 187 GLU A O 1
ATOM 1521 N N . GLN A 1 188 ? -31.505 7.252 39.178 1.00 95.25 188 GLN A N 1
ATOM 1522 C CA . GLN A 1 188 ? -30.512 8.249 38.757 1.00 95.25 188 GLN A CA 1
ATOM 1523 C C . GLN A 1 188 ? -29.136 7.615 38.528 1.00 95.25 188 GLN A C 1
ATOM 1525 O O . GLN A 1 188 ? -28.531 7.801 37.471 1.00 95.25 188 GLN A O 1
ATOM 1530 N N . LYS A 1 189 ? -28.668 6.789 39.469 1.00 93.88 189 LYS A N 1
ATOM 1531 C CA . LYS A 1 189 ? -27.395 6.070 39.340 1.00 93.88 189 LYS A CA 1
ATOM 1532 C C . LYS A 1 189 ? -27.394 5.113 38.144 1.00 93.88 189 LYS A C 1
ATOM 1534 O O . LYS A 1 189 ? -26.368 4.938 37.485 1.00 93.88 189 LYS A O 1
ATOM 1539 N N . TRP A 1 190 ? -28.536 4.497 37.844 1.00 92.62 190 TRP A N 1
ATOM 1540 C CA . TRP A 1 190 ? -28.715 3.679 36.647 1.00 92.62 190 TRP A CA 1
ATOM 1541 C C . TRP A 1 190 ? -28.563 4.515 35.365 1.00 92.62 190 TRP A C 1
ATOM 1543 O O . TRP A 1 190 ? -27.798 4.135 34.475 1.00 92.62 190 TRP A O 1
ATOM 1553 N N . HIS A 1 191 ? -29.200 5.690 35.294 1.00 91.50 191 HIS A N 1
ATOM 1554 C CA . HIS A 1 191 ? -29.062 6.611 34.160 1.00 91.50 191 HIS A CA 1
ATOM 1555 C C . HIS A 1 191 ? -27.622 7.098 33.966 1.00 91.50 191 HIS A C 1
ATOM 1557 O O . HIS A 1 191 ? -27.147 7.164 32.830 1.00 91.50 191 HIS A O 1
ATOM 1563 N N . GLU A 1 192 ? -26.911 7.393 35.054 1.00 93.56 192 GLU A N 1
ATOM 1564 C CA . GLU A 1 192 ? -25.497 7.772 35.010 1.00 93.56 192 GLU A CA 1
ATOM 1565 C C . GLU A 1 192 ? -24.618 6.648 34.457 1.00 93.56 192 GLU A C 1
ATOM 1567 O O . GLU A 1 192 ? -23.790 6.900 33.585 1.00 93.56 192 GLU A O 1
ATOM 1572 N N . ARG A 1 193 ? -24.828 5.396 34.889 1.00 91.12 193 ARG A N 1
ATOM 1573 C CA . ARG A 1 193 ? -24.093 4.233 34.357 1.00 91.12 193 ARG A CA 1
ATOM 1574 C C . ARG A 1 193 ? -24.352 4.026 32.866 1.00 91.12 193 ARG A C 1
ATOM 1576 O O . ARG A 1 193 ? -23.410 3.772 32.120 1.00 91.12 193 ARG A O 1
ATOM 1583 N N . LEU A 1 194 ? -25.603 4.166 32.424 1.00 90.06 194 LEU A N 1
ATOM 1584 C CA . LEU A 1 194 ? -25.966 4.061 31.008 1.00 90.06 194 LEU A CA 1
ATOM 1585 C C . LEU A 1 194 ? -25.308 5.174 30.175 1.00 90.06 194 LEU A C 1
ATOM 1587 O O . LEU A 1 194 ? -24.855 4.931 29.057 1.00 90.06 194 LEU A O 1
ATOM 1591 N N . LYS A 1 195 ? -25.264 6.398 30.711 1.00 93.12 195 LYS A N 1
ATOM 1592 C CA . LYS A 1 195 ? -24.610 7.537 30.063 1.00 93.12 195 LYS A CA 1
ATOM 1593 C C . LYS A 1 195 ? -23.095 7.335 29.987 1.00 93.12 195 LYS A C 1
ATOM 1595 O O . LYS A 1 195 ? -22.545 7.415 28.899 1.00 93.12 195 LYS A O 1
ATOM 1600 N N . ALA A 1 196 ? -22.450 6.963 31.091 1.00 91.69 196 ALA A N 1
ATOM 1601 C CA . ALA A 1 196 ? -21.013 6.693 31.131 1.00 91.69 196 ALA A CA 1
ATOM 1602 C C . ALA A 1 196 ? -20.597 5.567 30.169 1.00 91.69 196 ALA A C 1
ATOM 1604 O O . ALA A 1 196 ? -19.555 5.651 29.522 1.00 91.69 196 ALA A O 1
ATOM 1605 N N . TRP A 1 197 ? -21.417 4.521 30.036 1.00 88.81 197 TRP A N 1
ATOM 1606 C CA . TRP A 1 197 ? -21.150 3.443 29.084 1.00 88.81 197 TRP A CA 1
ATOM 1607 C C . TRP A 1 197 ? -21.269 3.908 27.626 1.00 88.81 197 TRP A C 1
ATOM 1609 O O . TRP A 1 197 ? -20.416 3.576 26.809 1.00 88.81 197 TRP A O 1
ATOM 1619 N N . ARG A 1 198 ? -22.279 4.729 27.312 1.00 88.69 198 ARG A N 1
ATOM 1620 C CA . ARG A 1 198 ? -22.468 5.326 25.980 1.00 88.69 198 ARG A CA 1
ATOM 1621 C C . ARG A 1 198 ? -21.365 6.315 25.611 1.00 88.69 198 ARG A C 1
ATOM 1623 O O . ARG A 1 198 ? -21.011 6.414 24.452 1.00 88.69 198 ARG A O 1
ATOM 1630 N N . ASP A 1 199 ? -20.841 7.052 26.582 1.00 92.12 199 ASP A N 1
ATOM 1631 C CA . ASP A 1 199 ? -19.782 8.034 26.335 1.00 92.12 199 ASP A CA 1
ATOM 1632 C C . ASP A 1 199 ? -18.403 7.362 26.147 1.00 92.12 199 ASP A C 1
ATOM 1634 O O . ASP A 1 199 ? -17.466 8.000 25.673 1.00 92.12 199 ASP A O 1
ATOM 1638 N N . THR A 1 200 ? -18.262 6.080 26.513 1.00 86.88 200 THR A N 1
ATOM 1639 C CA . THR A 1 200 ? -17.007 5.313 26.395 1.00 86.88 200 THR A CA 1
ATOM 1640 C C . THR A 1 200 ? -16.927 4.401 25.168 1.00 86.88 200 THR A C 1
ATOM 1642 O O . THR A 1 200 ? -15.834 3.910 24.887 1.00 86.88 200 THR A O 1
ATOM 1645 N N . HIS A 1 201 ? -18.034 4.179 24.448 1.00 81.12 201 HIS A N 1
ATOM 1646 C CA . HIS A 1 201 ? -18.131 3.272 23.294 1.00 81.12 201 HIS A CA 1
ATOM 1647 C C . HIS A 1 201 ? -18.766 3.975 22.095 1.00 81.12 201 HIS A C 1
ATOM 1649 O O . HIS A 1 201 ? -18.248 3.788 20.972 1.00 81.12 201 HIS A O 1
#

Radius of gyration: 40.22 Å; chains: 1; bounding box: 84×36×101 Å

Sequence (201 aa):
MKKFLLFVSIVFLISVNSVFAQNWDISTVTEVATNVFGIPQEWLTAQKLIFNVIIPFLALMAVCLGMLKQLRIFPRAQYVEVLLAFLMAFSTLPLKWFVIFVTWSLGAMGVWAYIIFFVLFVFGSLLFGIMRGRGYVGEFNASMAFYKDVNKELDQIRQKRIDLERRGPGTNPDAYVKEMQRLEIAEQKWHERLKAWRDTH

Foldseek 3Di:
DVVVVVVVVVVVVVVVVVVVVPDDPVVVVLCCCCPVLVDDSVQPPPVSCCVQPVVLLVVQLVVQLVVCVVVCPPVPCSVVSSVVSNVVSVVCRSVPVSSVVSVVVVVVVVVVVVVVVVVCVVVVVVVVCVVVVVVVVVVVVVVVVVVVVLVVQVVVLVVVVVVLVVVDCPPPVPVSVVVVVVSVVVVVVSVVVVVVVVVVD

Secondary structure (DSSP, 8-state):
-HHHHHHHHHHHHHHHHHHHHHH--HHHHHHHHHHTS---GGG-SHHHHIIIIIHHHHHHHHHHHHHHHHHTS-TT-HHHHHHHHHHHHHHHTT-HHHHHHHHHHHHHHHHHHHHHHHHHHHHHHHHHHHHHHHHHHHHHHHHHHHHHHHHHHHHHHHHHHHHHHHH-STT-HHHHHHHHHHHHHHHHHHHHHHHHHHHH-

pLDDT: mean 83.7, std 10.83, range [48.06, 97.88]